Protein AF-A0A352NHJ0-F1 (afdb_monomer)

Secondary structure (DSSP, 8-state):
--------------------------------PPPEEEEE-TT--SEEEEEESSEESTTPEEEEEEEEPTTEEEPTT--EEESSTTSS-EE--EETTEEEEE--SS-EEEE--EEEPP-TT-PPPPPEE--SS--TTS-EEEE----HHHHHH----EETTEEPPGGGEEEETTEEEE-GGG--SSS----

pLDDT: mean 82.66, std 20.66, range [29.09, 97.81]

Solvent-accessible surface area (backbone atoms only — not comparable to full-atom values): 12047 Å² total; per-residue (Å²): 132,89,79,89,78,93,84,84,82,91,87,87,88,80,94,81,90,85,84,82,92,72,85,82,66,78,78,81,75,81,79,77,71,66,74,28,47,51,45,67,50,84,84,53,54,58,43,50,75,49,62,45,60,48,54,41,38,57,70,36,71,30,37,46,47,79,46,52,36,92,69,33,33,72,41,86,88,34,40,25,36,17,64,60,87,70,77,48,77,46,74,49,57,64,57,97,86,42,30,44,49,66,39,54,93,46,48,31,38,37,43,55,44,46,40,74,50,72,89,75,88,69,78,78,63,69,74,42,72,63,86,72,77,88,44,67,68,38,61,48,46,33,36,37,70,71,45,72,70,60,61,73,61,63,85,80,56,40,51,68,87,40,76,51,57,76,92,43,45,48,81,55,92,34,34,35,40,35,44,21,87,77,38,82,63,90,71,92,77,52,112

Foldseek 3Di:
DDDDDDDDDYDDDDDDDDDDDDPPPPPPDPPPADKAFEAEDPPEDQWDKDWPPRMDGFFDKIWIDIGGDPQKDWDPQFWWKDQPVPPDTDGQDDDVNTTIDTDHRGHMYTGTYMDGDPPPDDDDFDWDWDPPPPDQQAKTKTFGQFDPVNLVVDPFDAKQNHTDDPVQWDGDGRMIIGGNVVRHDPDDIDD

Structure (mmCIF, N/CA/C/O backbone):
data_AF-A0A352NHJ0-F1
#
_entry.id   AF-A0A352NHJ0-F1
#
loop_
_atom_site.group_PDB
_atom_site.id
_atom_site.type_symbol
_atom_site.label_atom_id
_atom_site.label_alt_id
_atom_site.label_comp_id
_atom_site.label_asym_id
_atom_site.label_entity_id
_atom_site.label_seq_id
_atom_site.pdbx_PDB_ins_code
_atom_site.Cartn_x
_atom_site.Cartn_y
_atom_site.Cartn_z
_atom_site.occupancy
_atom_site.B_iso_or_equiv
_atom_site.auth_seq_id
_atom_site.auth_comp_id
_atom_site.auth_asym_id
_atom_site.auth_atom_id
_atom_site.pdbx_PDB_model_num
ATOM 1 N N . MET A 1 1 ? 61.428 -49.432 -30.859 1.00 41.31 1 MET A N 1
ATOM 2 C CA . MET A 1 1 ? 62.036 -48.602 -31.923 1.00 41.31 1 MET A CA 1
ATOM 3 C C . MET A 1 1 ? 61.112 -47.409 -32.096 1.00 41.31 1 MET A C 1
ATOM 5 O O . MET A 1 1 ? 59.962 -47.631 -32.429 1.00 41.31 1 MET A O 1
ATOM 9 N N . ILE A 1 2 ? 61.439 -46.225 -31.562 1.00 37.72 2 ILE A N 1
ATOM 10 C CA . ILE A 1 2 ? 62.378 -45.247 -32.164 1.00 37.72 2 ILE A CA 1
ATOM 11 C C . ILE A 1 2 ? 61.872 -44.941 -33.584 1.00 37.72 2 ILE A C 1
ATOM 13 O O . ILE A 1 2 ? 61.839 -45.856 -34.395 1.00 37.72 2 ILE A O 1
ATOM 17 N N . LEU A 1 3 ? 61.359 -43.755 -33.924 1.00 29.09 3 LEU A N 1
ATOM 18 C CA . LEU A 1 3 ? 62.046 -42.454 -34.033 1.00 29.09 3 LEU A CA 1
ATOM 19 C C . LEU A 1 3 ? 60.945 -41.436 -34.463 1.00 29.09 3 LEU A C 1
ATOM 21 O O . LEU A 1 3 ? 60.090 -41.817 -35.255 1.00 29.09 3 LEU A O 1
ATOM 25 N N . ALA A 1 4 ? 60.748 -40.262 -33.843 1.00 33.31 4 ALA A N 1
ATOM 26 C CA . ALA A 1 4 ? 61.406 -38.969 -34.139 1.00 33.31 4 ALA A CA 1
ATOM 27 C C . ALA A 1 4 ? 61.316 -38.578 -35.641 1.00 33.31 4 ALA A C 1
ATOM 29 O O . ALA A 1 4 ? 61.457 -39.436 -36.495 1.00 33.31 4 ALA A O 1
ATOM 30 N N . MET A 1 5 ? 61.173 -37.343 -36.116 1.00 36.22 5 MET A N 1
ATOM 31 C CA . MET A 1 5 ? 61.102 -35.981 -35.591 1.00 36.22 5 MET A CA 1
ATOM 32 C C . MET A 1 5 ? 61.174 -35.101 -36.860 1.00 36.22 5 MET A C 1
ATOM 34 O O . MET A 1 5 ? 61.870 -35.440 -37.810 1.00 36.22 5 MET A O 1
ATOM 38 N N . LEU A 1 6 ? 60.394 -34.025 -36.882 1.00 38.47 6 LEU A N 1
ATOM 39 C CA . LEU A 1 6 ? 60.539 -32.775 -37.645 1.00 38.47 6 LEU A CA 1
ATOM 40 C C . LEU A 1 6 ? 61.743 -32.615 -38.626 1.00 38.47 6 LEU A C 1
ATOM 42 O O . LEU A 1 6 ? 62.886 -32.608 -38.178 1.00 38.47 6 LEU A O 1
ATOM 46 N N . CYS A 1 7 ? 61.488 -32.331 -39.917 1.00 31.64 7 CYS A N 1
ATOM 47 C CA . CYS A 1 7 ? 62.333 -31.490 -40.807 1.00 31.64 7 CYS A CA 1
ATOM 48 C C . CYS A 1 7 ? 61.675 -31.322 -42.202 1.00 31.64 7 CYS A C 1
ATOM 50 O O . CYS A 1 7 ? 61.411 -32.313 -42.869 1.00 31.64 7 CYS A O 1
ATOM 52 N N . THR A 1 8 ? 61.142 -30.147 -42.569 1.00 34.12 8 THR A N 1
ATOM 53 C CA . THR A 1 8 ? 61.747 -29.020 -43.337 1.00 34.12 8 THR A CA 1
ATOM 54 C C . THR A 1 8 ? 61.430 -29.009 -44.846 1.00 34.12 8 THR A C 1
ATOM 56 O O . THR A 1 8 ? 61.971 -29.801 -45.601 1.00 34.12 8 THR A O 1
ATOM 59 N N . MET A 1 9 ? 60.610 -28.020 -45.239 1.00 30.39 9 MET A N 1
ATOM 60 C CA . MET A 1 9 ? 60.780 -27.063 -46.359 1.00 30.39 9 MET A CA 1
ATOM 61 C C . MET A 1 9 ? 61.033 -27.549 -47.815 1.00 30.39 9 MET A C 1
ATOM 63 O O . MET A 1 9 ? 62.151 -27.916 -48.142 1.00 30.39 9 MET A O 1
ATOM 67 N N . LEU A 1 10 ? 60.016 -27.306 -48.677 1.00 33.81 10 LEU A N 1
ATOM 68 C CA . LEU A 1 10 ? 60.012 -26.581 -49.988 1.00 33.81 10 LEU A CA 1
ATOM 69 C C . LEU A 1 10 ? 60.897 -27.052 -51.184 1.00 33.81 10 LEU A C 1
ATOM 71 O O . LEU A 1 10 ? 61.911 -27.705 -50.988 1.00 33.81 10 LEU A O 1
ATOM 75 N N . PRO A 1 11 ? 60.695 -26.528 -52.422 1.00 46.00 11 PRO A N 1
ATOM 76 C CA . PRO A 1 11 ? 59.488 -26.333 -53.256 1.00 46.00 11 PRO A CA 1
ATOM 77 C C . PRO A 1 11 ? 59.717 -26.886 -54.697 1.00 46.00 11 PRO A C 1
ATOM 79 O O . PRO A 1 11 ? 60.832 -27.270 -55.026 1.00 46.00 11 PRO A O 1
ATOM 82 N N . THR A 1 12 ? 58.731 -26.874 -55.611 1.00 38.28 12 THR A N 1
ATOM 83 C CA . THR A 1 12 ? 58.970 -26.658 -57.068 1.00 38.28 12 THR A CA 1
ATOM 84 C C . THR A 1 12 ? 57.658 -26.440 -57.829 1.00 38.28 12 THR A C 1
ATOM 86 O O . THR A 1 12 ? 56.684 -27.147 -57.596 1.00 38.28 12 THR A O 1
ATOM 89 N N . ALA A 1 13 ? 57.730 -25.510 -58.791 1.00 33.62 13 ALA A N 1
ATOM 90 C CA . ALA A 1 13 ? 56.735 -25.041 -59.765 1.00 33.62 13 ALA A CA 1
ATOM 91 C C . ALA A 1 13 ? 55.843 -23.887 -59.258 1.00 33.62 13 ALA A C 1
ATOM 93 O O . ALA A 1 13 ? 55.194 -24.005 -58.232 1.00 33.62 13 ALA A O 1
ATOM 94 N N . ALA A 1 14 ? 55.743 -22.734 -59.918 1.00 36.91 14 ALA A N 1
ATOM 95 C CA . ALA A 1 14 ? 56.381 -22.230 -61.130 1.00 36.91 14 ALA A CA 1
ATOM 96 C C . ALA A 1 14 ? 56.312 -20.689 -61.116 1.00 36.91 14 ALA A C 1
ATOM 98 O O . ALA A 1 14 ? 55.424 -20.099 -60.506 1.00 36.91 14 ALA A O 1
ATOM 99 N N . LEU A 1 15 ? 57.277 -20.060 -61.784 1.00 31.33 15 LEU A N 1
ATOM 100 C CA . LEU A 1 15 ? 57.422 -18.617 -61.953 1.00 31.33 15 LEU A CA 1
ATOM 101 C C . LEU A 1 15 ? 56.343 -18.054 -62.900 1.00 31.33 15 LEU A C 1
ATOM 103 O O . LEU A 1 15 ? 56.263 -18.489 -64.047 1.00 31.33 15 LEU A O 1
ATOM 107 N N . ALA A 1 16 ? 55.602 -17.038 -62.451 1.00 40.72 16 ALA A N 1
ATOM 108 C CA . ALA A 1 16 ? 55.092 -15.947 -63.288 1.00 40.72 16 ALA A CA 1
ATOM 109 C C . ALA A 1 16 ? 54.887 -14.686 -62.420 1.00 40.72 16 ALA A C 1
ATOM 111 O O . ALA A 1 16 ? 53.892 -14.520 -61.722 1.00 40.72 16 ALA A O 1
ATOM 112 N N . THR A 1 17 ? 55.910 -13.841 -62.441 1.00 34.75 17 THR A N 1
ATOM 113 C CA . THR A 1 17 ? 56.001 -12.412 -62.081 1.00 34.75 17 THR A CA 1
ATOM 114 C C . THR A 1 17 ? 55.159 -11.574 -63.075 1.00 34.75 17 THR A C 1
ATOM 116 O O . THR A 1 17 ? 55.174 -11.923 -64.250 1.00 34.75 17 THR A O 1
ATOM 119 N N . GLU A 1 18 ? 54.418 -10.487 -62.804 1.00 37.69 18 GLU A N 1
ATOM 120 C CA . GLU A 1 18 ? 54.181 -9.573 -61.668 1.00 37.69 18 GLU A CA 1
ATOM 121 C C . GLU A 1 18 ? 52.822 -8.854 -61.868 1.00 37.69 18 GLU A C 1
ATOM 123 O O . GLU A 1 18 ? 52.323 -8.809 -62.994 1.00 37.69 18 GLU A O 1
ATOM 128 N N . GLY A 1 19 ? 52.264 -8.203 -60.831 1.00 35.34 19 GLY A N 1
ATOM 129 C CA . GLY A 1 19 ? 51.213 -7.193 -61.044 1.00 35.34 19 GLY A CA 1
ATOM 130 C C . GLY A 1 19 ? 50.384 -6.740 -59.835 1.00 35.34 19 GLY A C 1
ATOM 131 O O . GLY A 1 19 ? 49.203 -7.040 -59.780 1.00 35.34 19 GLY A O 1
ATOM 132 N N . SER A 1 20 ? 50.996 -5.947 -58.948 1.00 43.72 20 SER A N 1
ATOM 133 C CA . SER A 1 20 ? 50.403 -4.931 -58.049 1.00 43.72 20 SER A CA 1
ATOM 134 C C . SER A 1 20 ? 49.340 -5.307 -56.998 1.00 43.72 20 SER A C 1
ATOM 136 O O . SER A 1 20 ? 48.311 -5.924 -57.245 1.00 43.72 20 SER A O 1
ATOM 138 N N . SER A 1 21 ? 49.602 -4.811 -55.788 1.00 49.56 21 SER A N 1
ATOM 139 C CA . SER A 1 21 ? 48.849 -4.968 -54.549 1.00 49.56 21 SER A CA 1
ATOM 140 C C . SER A 1 21 ? 47.383 -4.545 -54.637 1.00 49.56 21 SER A C 1
ATOM 142 O O . SER A 1 21 ? 47.069 -3.436 -55.067 1.00 49.56 21 SER A O 1
ATOM 144 N N . GLY A 1 22 ? 46.510 -5.366 -54.067 1.00 39.22 22 GLY A N 1
ATOM 145 C CA . GLY A 1 22 ? 45.139 -4.986 -53.769 1.00 39.22 22 GLY A CA 1
ATOM 146 C C . GLY A 1 22 ? 44.419 -6.120 -53.069 1.00 39.22 22 GLY A C 1
ATOM 147 O O . GLY A 1 22 ? 43.544 -6.749 -53.651 1.00 39.22 22 GLY A O 1
ATOM 148 N N . ALA A 1 23 ? 44.816 -6.414 -51.830 1.00 42.06 23 ALA A N 1
ATOM 149 C CA . ALA A 1 23 ? 43.981 -7.200 -50.940 1.00 42.06 23 ALA A CA 1
ATOM 150 C C . ALA A 1 23 ? 42.648 -6.455 -50.798 1.00 42.06 23 ALA A C 1
ATOM 152 O O . ALA A 1 23 ? 42.580 -5.428 -50.123 1.00 42.06 23 ALA A O 1
ATOM 153 N N . ALA A 1 24 ? 41.593 -6.944 -51.448 1.00 47.44 24 ALA A N 1
ATOM 154 C CA . ALA A 1 24 ? 40.237 -6.609 -51.052 1.00 47.44 24 ALA A CA 1
ATOM 155 C C . ALA A 1 24 ? 40.008 -7.303 -49.705 1.00 47.44 24 ALA A C 1
ATOM 157 O O . ALA A 1 24 ? 39.486 -8.413 -49.627 1.00 47.44 24 ALA A O 1
ATOM 158 N N . ALA A 1 25 ? 40.519 -6.666 -48.650 1.00 44.78 25 ALA A N 1
ATOM 159 C CA . ALA A 1 25 ? 40.117 -6.931 -47.289 1.00 44.78 25 ALA A CA 1
ATOM 160 C C . ALA A 1 25 ? 38.594 -6.812 -47.263 1.00 44.78 25 ALA A C 1
ATOM 162 O O . ALA A 1 25 ? 38.046 -5.766 -47.619 1.00 44.78 25 ALA A O 1
ATOM 163 N N . GLY A 1 26 ? 37.915 -7.896 -46.890 1.00 45.19 26 GLY A N 1
ATOM 164 C CA . GLY A 1 26 ? 36.536 -7.788 -46.451 1.00 45.19 26 GLY A CA 1
ATOM 165 C C . GLY A 1 26 ? 36.505 -6.722 -45.366 1.00 45.19 26 GLY A C 1
ATOM 166 O O . GLY A 1 26 ? 37.168 -6.857 -44.340 1.00 45.19 26 GLY A O 1
ATOM 167 N N . VAL A 1 27 ? 35.821 -5.616 -45.639 1.00 40.47 27 VAL A N 1
ATOM 168 C CA . VAL A 1 27 ? 35.536 -4.614 -44.622 1.00 40.47 27 VAL A CA 1
ATOM 169 C C . VAL A 1 27 ? 34.494 -5.251 -43.716 1.00 40.47 27 VAL A C 1
ATOM 171 O O . VAL A 1 27 ? 33.305 -5.250 -44.026 1.00 40.47 27 VAL A O 1
ATOM 174 N N . GLU A 1 28 ? 34.939 -5.841 -42.613 1.00 46.88 28 GLU A N 1
ATOM 175 C CA . GLU A 1 28 ? 34.061 -6.062 -41.473 1.00 46.88 28 GLU A CA 1
ATOM 176 C C . GLU A 1 28 ? 33.786 -4.683 -40.866 1.00 46.88 28 GLU A C 1
ATOM 178 O O . GLU A 1 28 ? 34.597 -4.118 -40.134 1.00 46.88 28 GLU A O 1
ATOM 183 N N . ALA A 1 29 ? 32.662 -4.086 -41.261 1.00 38.69 29 ALA A N 1
ATOM 184 C CA . ALA A 1 29 ? 32.155 -2.882 -40.630 1.00 38.69 29 ALA A CA 1
ATOM 185 C C . ALA A 1 29 ? 31.551 -3.273 -39.277 1.00 38.69 29 ALA A C 1
ATOM 187 O O . ALA A 1 29 ? 30.480 -3.877 -39.213 1.00 38.69 29 ALA A O 1
ATOM 188 N N . THR A 1 30 ? 32.225 -2.926 -38.186 1.00 43.50 30 THR A N 1
ATOM 189 C CA . THR A 1 30 ? 31.637 -2.977 -36.848 1.00 43.50 30 THR A CA 1
ATOM 190 C C . THR A 1 30 ? 30.572 -1.886 -36.757 1.00 43.50 30 THR A C 1
ATOM 192 O O . THR A 1 30 ? 30.879 -0.706 -36.595 1.00 43.50 30 THR A O 1
ATOM 195 N N . VAL A 1 31 ? 29.300 -2.264 -36.896 1.00 50.50 31 VAL A N 1
ATOM 196 C CA . VAL A 1 31 ? 28.178 -1.386 -36.545 1.00 50.50 31 VAL A CA 1
ATOM 197 C C . VAL A 1 31 ? 28.091 -1.371 -35.024 1.00 50.50 31 VAL A C 1
ATOM 199 O O . VAL A 1 31 ? 27.473 -2.241 -34.414 1.00 50.50 31 VAL A O 1
ATOM 202 N N . THR A 1 32 ? 28.764 -0.414 -34.390 1.00 56.81 32 THR A N 1
ATOM 203 C CA . THR A 1 32 ? 28.592 -0.165 -32.958 1.00 56.81 32 THR A CA 1
ATOM 204 C C . THR A 1 32 ? 27.179 0.380 -32.756 1.00 56.81 32 THR A C 1
ATOM 206 O O . THR A 1 32 ? 26.893 1.515 -33.137 1.00 56.81 32 THR A O 1
ATOM 209 N N . GLY A 1 33 ? 26.271 -0.452 -32.236 1.00 66.06 33 GLY A N 1
ATOM 210 C CA . GLY A 1 33 ? 24.894 -0.052 -31.947 1.00 66.06 33 GLY A CA 1
ATOM 211 C C . GLY A 1 33 ? 24.845 1.120 -30.964 1.00 66.06 33 GLY A C 1
ATOM 212 O O . GLY A 1 33 ? 25.701 1.233 -30.086 1.00 66.06 33 GLY A O 1
ATOM 213 N N . ALA A 1 34 ? 23.854 2.002 -31.121 1.00 85.75 34 ALA A N 1
ATOM 214 C CA . ALA A 1 34 ? 23.623 3.086 -30.174 1.00 85.75 34 ALA A CA 1
ATOM 215 C C . ALA A 1 34 ? 23.291 2.516 -28.785 1.00 85.75 34 ALA A C 1
ATOM 217 O O . ALA A 1 34 ? 22.513 1.568 -28.667 1.00 85.75 34 ALA A O 1
ATOM 218 N N . THR A 1 35 ? 23.884 3.103 -27.746 1.00 92.75 35 THR A N 1
ATOM 219 C CA . THR A 1 35 ? 23.603 2.753 -26.351 1.00 92.75 35 THR A CA 1
ATOM 220 C C . THR A 1 35 ? 22.554 3.701 -25.787 1.00 92.75 35 THR A C 1
ATOM 222 O O . THR A 1 35 ? 22.695 4.920 -25.896 1.00 92.75 35 THR A O 1
ATOM 225 N N . TYR A 1 36 ? 21.547 3.136 -25.134 1.00 95.75 36 TYR A N 1
ATOM 226 C CA . TYR A 1 36 ? 20.468 3.845 -24.462 1.00 95.75 36 TYR A CA 1
ATOM 227 C C . TYR A 1 36 ? 20.542 3.627 -22.953 1.00 95.75 36 TYR A C 1
ATOM 229 O O . TYR A 1 36 ? 20.945 2.560 -22.480 1.00 95.75 36 TYR A O 1
ATOM 237 N N . SER A 1 37 ? 20.167 4.652 -22.191 1.00 96.50 37 SER A N 1
ATOM 238 C CA . SER A 1 37 ? 20.154 4.621 -20.729 1.00 96.50 37 SER A CA 1
ATOM 239 C C . SER A 1 37 ? 18.779 4.253 -20.180 1.00 96.50 37 SER A C 1
ATOM 241 O O . SER A 1 37 ? 17.756 4.711 -20.694 1.00 96.50 37 SER A O 1
ATOM 243 N N . VAL A 1 38 ? 18.777 3.520 -19.070 1.00 97.56 38 VAL A N 1
ATOM 244 C CA . VAL A 1 38 ? 17.609 3.286 -18.222 1.00 97.56 38 VAL A CA 1
ATOM 245 C C . VAL A 1 38 ? 17.805 4.079 -16.939 1.00 97.56 38 VAL A C 1
ATOM 247 O O . VAL A 1 38 ? 18.770 3.856 -16.208 1.00 97.56 38 VAL A O 1
ATOM 250 N N . THR A 1 39 ? 16.895 4.999 -16.650 1.00 97.19 39 THR A N 1
ATOM 251 C CA . THR A 1 39 ? 16.873 5.728 -15.380 1.00 97.19 39 THR A CA 1
ATOM 252 C C . THR A 1 39 ? 15.628 5.366 -14.583 1.00 97.19 39 THR A C 1
ATOM 254 O O . THR A 1 39 ? 14.637 4.882 -15.123 1.00 97.19 39 THR A O 1
ATOM 257 N N . VAL A 1 40 ? 15.689 5.568 -13.272 1.00 97.38 40 VAL A N 1
ATOM 258 C CA . VAL A 1 40 ? 14.550 5.394 -12.366 1.00 97.38 40 VAL A CA 1
ATOM 259 C C . VAL A 1 40 ? 14.051 6.780 -11.980 1.00 97.38 40 VAL A C 1
ATOM 261 O O . VAL A 1 40 ? 14.860 7.671 -11.713 1.00 97.38 40 VAL A O 1
ATOM 264 N N . ASP A 1 41 ? 12.735 6.972 -11.976 1.00 97.00 41 ASP A N 1
ATOM 265 C CA . ASP A 1 41 ? 12.128 8.241 -11.592 1.00 97.00 41 ASP A CA 1
ATOM 266 C C . ASP A 1 41 ? 12.460 8.591 -10.133 1.00 97.00 41 ASP A C 1
ATOM 268 O O . ASP A 1 41 ? 12.182 7.837 -9.199 1.00 97.00 41 ASP A O 1
ATOM 272 N N . SER A 1 42 ? 13.049 9.770 -9.935 1.00 94.31 42 SER A N 1
ATOM 273 C CA . SER A 1 42 ? 13.394 10.301 -8.615 1.00 94.31 42 SER A CA 1
ATOM 274 C C . SER A 1 42 ? 12.181 10.630 -7.735 1.00 94.31 42 SER A C 1
ATOM 276 O O . SER A 1 42 ? 12.350 10.836 -6.536 1.00 94.31 42 SER A O 1
ATOM 278 N N . ALA A 1 43 ? 10.974 10.702 -8.306 1.00 94.94 43 ALA A N 1
ATOM 279 C CA . ALA A 1 43 ? 9.741 10.986 -7.570 1.00 94.94 43 ALA A CA 1
ATOM 280 C C . ALA A 1 43 ? 9.171 9.767 -6.818 1.00 94.94 43 ALA A C 1
ATOM 282 O O . ALA A 1 43 ? 8.196 9.904 -6.073 1.00 94.94 43 ALA A O 1
ATOM 283 N N . ILE A 1 44 ? 9.749 8.575 -6.999 1.00 96.25 44 ILE A N 1
ATOM 284 C CA . ILE A 1 44 ? 9.293 7.355 -6.328 1.00 96.25 44 ILE A CA 1
ATOM 285 C C . ILE A 1 44 ? 9.492 7.480 -4.811 1.00 96.25 44 ILE A C 1
ATOM 287 O O . ILE A 1 44 ? 10.572 7.808 -4.325 1.00 96.25 44 ILE A O 1
ATOM 291 N N . THR A 1 45 ? 8.437 7.177 -4.053 1.00 96.19 45 THR A N 1
ATOM 292 C CA . THR A 1 45 ? 8.442 7.156 -2.583 1.00 96.19 45 THR A CA 1
ATOM 293 C C . THR A 1 45 ? 7.726 5.910 -2.062 1.00 96.19 45 THR A C 1
ATOM 295 O O . THR A 1 45 ? 6.875 5.344 -2.747 1.00 96.19 45 THR A O 1
ATOM 298 N N . GLY A 1 46 ? 8.049 5.471 -0.840 1.00 94.00 46 GLY A N 1
ATOM 299 C CA . GLY A 1 46 ? 7.434 4.283 -0.230 1.00 94.00 46 GLY A CA 1
ATOM 300 C C . GLY A 1 46 ? 7.989 2.939 -0.711 1.00 94.00 46 GLY A C 1
ATOM 301 O O . GLY A 1 46 ? 7.367 1.898 -0.492 1.00 94.00 46 GLY A O 1
ATOM 302 N N . GLY A 1 47 ? 9.135 2.968 -1.377 1.00 96.38 47 GLY A N 1
ATOM 303 C CA . GLY A 1 47 ? 9.875 1.803 -1.823 1.00 96.38 47 GLY A CA 1
ATOM 304 C C . GLY A 1 47 ? 11.084 2.225 -2.645 1.00 96.38 47 GLY A C 1
ATOM 305 O O . GLY A 1 47 ? 11.324 3.410 -2.880 1.00 96.38 47 GLY A O 1
ATOM 306 N N . THR A 1 48 ? 11.838 1.235 -3.106 1.00 96.75 48 THR A N 1
ATOM 307 C CA . THR A 1 48 ? 12.999 1.411 -3.982 1.00 96.75 48 THR A CA 1
ATOM 308 C C . THR A 1 48 ? 12.797 0.628 -5.273 1.00 96.75 48 THR A C 1
ATOM 310 O O . THR A 1 48 ? 12.293 -0.495 -5.250 1.00 96.75 48 THR A O 1
ATOM 313 N N . VAL A 1 49 ? 13.218 1.199 -6.402 1.00 97.50 49 VAL A N 1
ATOM 314 C CA . VAL A 1 49 ? 13.284 0.503 -7.692 1.00 97.50 49 VAL A CA 1
ATOM 315 C C . VAL A 1 49 ? 14.735 0.460 -8.160 1.00 97.50 49 VAL A C 1
ATOM 317 O O . VAL A 1 49 ? 15.423 1.478 -8.157 1.00 97.50 49 VAL A O 1
ATOM 320 N N . ALA A 1 50 ? 15.191 -0.722 -8.563 1.00 97.25 50 ALA A N 1
ATOM 321 C CA . ALA A 1 50 ? 16.503 -0.952 -9.153 1.00 97.25 50 ALA A CA 1
ATOM 322 C C . ALA A 1 50 ? 16.357 -1.572 -10.547 1.00 97.25 50 ALA A C 1
ATOM 324 O O . ALA A 1 50 ? 15.425 -2.337 -10.797 1.00 97.25 50 ALA A O 1
ATOM 325 N N . VAL A 1 51 ? 17.291 -1.253 -11.441 1.00 97.50 51 VAL A N 1
ATOM 326 C CA . VAL A 1 51 ? 17.340 -1.765 -12.816 1.00 97.50 51 VAL A CA 1
ATOM 327 C C . VAL A 1 51 ? 18.719 -2.344 -13.101 1.00 97.50 51 VAL A C 1
ATOM 329 O O . VAL A 1 51 ? 19.718 -1.760 -12.687 1.00 97.50 51 VAL A O 1
ATOM 332 N N . GLU A 1 52 ? 18.774 -3.482 -13.790 1.00 96.94 52 GLU A N 1
ATOM 333 C CA . GLU A 1 52 ? 20.036 -4.125 -14.164 1.00 96.94 52 GLU A CA 1
ATOM 334 C C . GLU A 1 52 ? 19.911 -4.871 -15.510 1.00 96.94 52 GLU A C 1
ATOM 336 O O . GLU A 1 52 ? 19.073 -5.774 -15.629 1.00 96.94 52 GLU A O 1
ATOM 341 N N . PRO A 1 53 ? 20.745 -4.546 -16.519 1.00 97.06 53 PRO A N 1
ATOM 342 C CA . PRO A 1 53 ? 21.700 -3.431 -16.539 1.00 97.06 53 PRO A CA 1
ATOM 343 C C . PRO A 1 53 ? 20.996 -2.064 -16.640 1.00 97.06 53 PRO A C 1
ATOM 345 O O . PRO A 1 53 ? 19.873 -1.968 -17.121 1.00 97.06 53 PRO A O 1
ATOM 348 N N . ALA A 1 54 ? 21.663 -0.978 -16.238 1.00 96.56 54 ALA A N 1
ATOM 349 C CA . ALA A 1 54 ? 21.123 0.388 -16.362 1.00 96.56 54 ALA A CA 1
ATOM 350 C C . ALA A 1 54 ? 21.336 1.032 -17.755 1.00 96.56 54 ALA A C 1
ATOM 352 O O . ALA A 1 54 ? 21.082 2.221 -17.953 1.00 96.56 54 ALA A O 1
ATOM 353 N N . SER A 1 55 ? 21.847 0.278 -18.731 1.00 93.50 55 SER A N 1
ATOM 354 C CA . SER A 1 55 ? 22.010 0.719 -20.122 1.00 93.50 55 SER A CA 1
ATOM 355 C C . SER A 1 55 ? 22.228 -0.474 -21.052 1.00 93.50 55 SER A C 1
ATOM 357 O O . SER A 1 55 ? 22.562 -1.568 -20.594 1.00 93.50 55 SER A O 1
ATOM 359 N N . GLY A 1 56 ? 22.067 -0.265 -22.356 1.00 94.38 56 GLY A N 1
ATOM 360 C CA . GLY A 1 56 ? 22.318 -1.289 -23.367 1.00 94.38 56 GLY A CA 1
ATOM 361 C C . GLY A 1 56 ? 21.990 -0.809 -24.775 1.00 94.38 56 GLY A C 1
ATOM 362 O O . GLY A 1 56 ? 21.630 0.348 -24.976 1.00 94.38 56 GLY A O 1
ATOM 363 N N . THR A 1 57 ? 22.106 -1.695 -25.758 1.00 94.38 57 THR A N 1
ATOM 364 C CA . THR A 1 57 ? 21.576 -1.453 -27.108 1.00 94.38 57 THR A CA 1
ATOM 365 C C . THR A 1 57 ? 20.095 -1.819 -27.168 1.00 94.38 57 THR A C 1
ATOM 367 O O . THR A 1 57 ? 19.591 -2.525 -26.289 1.00 94.38 57 THR A O 1
ATOM 370 N N . GLU A 1 58 ? 19.397 -1.402 -28.225 1.00 94.38 58 GLU A N 1
ATOM 371 C CA . GLU A 1 58 ? 18.053 -1.914 -28.520 1.00 94.38 58 GLU A CA 1
ATOM 372 C C . GLU A 1 58 ? 18.035 -3.454 -28.459 1.00 94.38 58 GLU A C 1
ATOM 374 O O . GLU A 1 58 ? 18.982 -4.118 -28.892 1.00 94.38 58 GLU A O 1
ATOM 379 N N . GLY A 1 59 ? 16.983 -4.020 -27.867 1.00 94.44 59 GLY A N 1
ATOM 380 C CA . GLY A 1 59 ? 16.858 -5.467 -27.681 1.00 94.44 59 GLY A CA 1
ATOM 381 C C . GLY A 1 59 ? 17.465 -5.996 -26.375 1.00 94.44 59 GLY A C 1
ATOM 382 O O . GLY A 1 59 ? 17.238 -7.156 -26.030 1.00 94.44 59 GLY A O 1
ATOM 383 N N . THR A 1 60 ? 18.204 -5.174 -25.621 1.00 95.38 60 THR A N 1
ATOM 384 C CA . THR A 1 60 ? 18.766 -5.581 -24.321 1.00 95.38 60 THR A CA 1
ATOM 385 C C . THR A 1 60 ? 17.649 -5.847 -23.318 1.00 95.38 60 THR A C 1
ATOM 387 O O . THR A 1 60 ? 16.766 -5.015 -23.136 1.00 95.38 60 THR A O 1
ATOM 390 N N . VAL A 1 61 ? 17.692 -6.987 -22.627 1.00 96.56 61 VAL A N 1
ATOM 391 C CA . VAL A 1 61 ? 16.732 -7.295 -21.558 1.00 96.56 61 VAL A CA 1
ATOM 392 C C . VAL A 1 61 ? 17.167 -6.610 -20.266 1.00 96.56 61 VAL A C 1
ATOM 394 O O . VAL A 1 61 ? 18.253 -6.881 -19.755 1.00 96.56 61 VAL A O 1
ATOM 397 N N . ILE A 1 62 ? 16.297 -5.760 -19.727 1.00 97.38 62 ILE A N 1
ATOM 398 C CA . ILE A 1 62 ? 16.496 -5.033 -18.474 1.00 97.38 62 ILE A CA 1
ATOM 399 C C . ILE A 1 62 ? 15.666 -5.706 -17.390 1.00 97.38 62 ILE A C 1
ATOM 401 O O . ILE A 1 62 ? 14.445 -5.817 -17.519 1.00 97.38 62 ILE A O 1
ATOM 405 N N . LYS A 1 63 ? 16.316 -6.155 -16.316 1.00 97.06 63 LYS A N 1
ATOM 406 C CA . LYS A 1 63 ? 15.631 -6.654 -15.121 1.00 97.06 63 LYS A CA 1
ATOM 407 C C . LYS A 1 63 ? 15.293 -5.490 -14.209 1.00 97.06 63 LYS A C 1
ATOM 409 O O . LYS A 1 63 ? 16.109 -4.591 -14.025 1.00 97.06 63 LYS A O 1
ATOM 414 N N . VAL A 1 64 ? 14.107 -5.540 -13.618 1.00 97.75 64 VAL A N 1
ATOM 415 C CA . VAL A 1 64 ? 13.614 -4.519 -12.700 1.00 97.75 64 VAL A CA 1
ATOM 416 C C . VAL A 1 64 ? 13.279 -5.17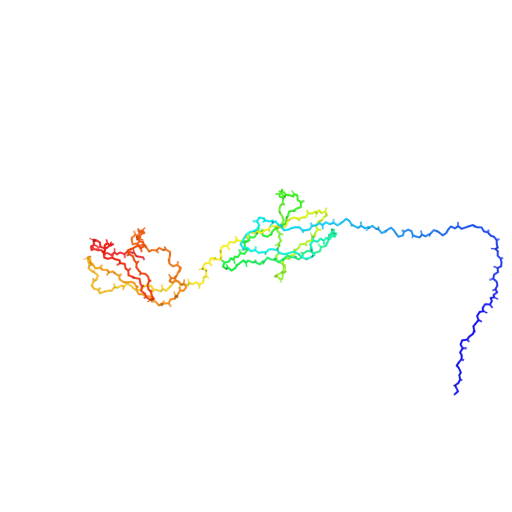4 -11.368 1.00 97.75 64 VAL A C 1
ATOM 418 O O . VAL A 1 64 ? 12.596 -6.193 -11.307 1.00 97.75 64 VAL A O 1
ATOM 421 N N . THR A 1 65 ? 13.761 -4.578 -10.287 1.00 96.81 65 THR A N 1
ATOM 422 C CA . THR A 1 65 ? 13.485 -5.023 -8.923 1.00 96.81 65 THR A CA 1
ATOM 423 C C . THR A 1 65 ? 12.778 -3.895 -8.196 1.00 96.81 65 THR A C 1
ATOM 425 O O . THR A 1 65 ? 13.371 -2.844 -7.969 1.00 96.81 65 THR A O 1
ATOM 428 N N . ALA A 1 66 ? 11.517 -4.113 -7.829 1.00 96.31 66 ALA A N 1
ATOM 429 C CA . ALA A 1 66 ? 10.762 -3.212 -6.968 1.00 96.31 66 ALA A CA 1
ATOM 430 C C . ALA A 1 66 ? 10.729 -3.785 -5.546 1.00 96.31 66 ALA A C 1
ATOM 432 O O . ALA A 1 66 ? 10.222 -4.886 -5.330 1.00 96.31 66 ALA A O 1
ATOM 433 N N . THR A 1 67 ? 11.244 -3.025 -4.584 1.00 96.06 67 THR A N 1
ATOM 434 C CA . THR A 1 67 ? 11.275 -3.378 -3.162 1.00 96.06 67 THR A CA 1
ATOM 435 C C . THR A 1 67 ? 10.407 -2.378 -2.399 1.00 96.06 67 THR A C 1
ATOM 437 O O . THR A 1 67 ? 10.861 -1.257 -2.164 1.00 96.06 67 THR A O 1
ATOM 440 N N . PRO A 1 68 ? 9.159 -2.730 -2.037 1.00 95.81 68 PRO A N 1
ATOM 441 C CA . PRO A 1 68 ? 8.336 -1.892 -1.168 1.00 95.81 68 PRO A CA 1
ATOM 442 C C . PRO A 1 68 ? 8.992 -1.689 0.203 1.00 95.81 68 PRO A C 1
ATOM 444 O O . PRO A 1 68 ? 9.628 -2.608 0.725 1.00 95.81 68 PRO A O 1
ATOM 447 N N . ASP A 1 69 ? 8.797 -0.515 0.806 1.00 95.31 69 ASP A N 1
ATOM 448 C CA . ASP A 1 69 ? 9.170 -0.302 2.207 1.00 95.31 69 ASP A CA 1
ATOM 449 C C . ASP A 1 69 ? 8.291 -1.155 3.142 1.00 95.31 69 ASP A C 1
ATOM 451 O O . ASP A 1 69 ? 7.217 -1.637 2.767 1.00 95.31 69 ASP A O 1
ATOM 455 N N . SER A 1 70 ? 8.726 -1.326 4.394 1.00 87.56 70 SER A N 1
ATOM 456 C CA . SER A 1 70 ? 7.937 -2.034 5.409 1.00 87.56 70 SER A CA 1
ATOM 457 C C . SER A 1 70 ? 6.534 -1.434 5.540 1.00 87.56 70 SER A C 1
ATOM 459 O O . SER A 1 70 ? 6.387 -0.225 5.700 1.00 87.56 70 SER A O 1
ATOM 461 N N . GLY A 1 71 ? 5.510 -2.289 5.509 1.00 84.94 71 GLY A N 1
ATOM 462 C CA . GLY A 1 71 ? 4.107 -1.869 5.580 1.00 84.94 71 GLY A CA 1
ATOM 463 C C . GLY A 1 71 ? 3.518 -1.395 4.250 1.00 84.94 71 GLY A C 1
ATOM 464 O O . GLY A 1 71 ? 2.350 -1.031 4.221 1.00 84.94 71 GLY A O 1
ATOM 465 N N . LYS A 1 72 ? 4.270 -1.439 3.143 1.00 92.44 72 LYS A N 1
ATOM 466 C CA . LYS A 1 72 ? 3.794 -1.031 1.816 1.00 92.44 72 LYS A CA 1
ATOM 467 C C . LYS A 1 72 ? 3.731 -2.187 0.826 1.00 92.44 72 LYS A C 1
ATOM 469 O O . LYS A 1 72 ? 4.288 -3.264 1.027 1.00 92.44 72 LYS A O 1
ATOM 474 N N . ARG A 1 73 ? 3.040 -1.940 -0.283 1.00 93.12 73 ARG A N 1
ATOM 475 C CA . ARG A 1 73 ? 2.957 -2.809 -1.459 1.00 93.12 73 ARG A CA 1
ATOM 476 C C . ARG A 1 73 ? 3.103 -1.996 -2.739 1.00 93.12 73 ARG A C 1
ATOM 478 O O . ARG A 1 73 ? 2.697 -0.834 -2.791 1.00 93.12 73 ARG A O 1
ATOM 485 N N . LEU A 1 74 ? 3.626 -2.632 -3.784 1.00 94.94 74 LEU A N 1
ATOM 486 C CA . LEU A 1 74 ? 3.575 -2.094 -5.142 1.00 94.94 74 LEU A CA 1
ATOM 487 C C . LEU A 1 74 ? 2.107 -2.017 -5.594 1.00 94.94 74 LEU A C 1
ATOM 489 O O . LEU A 1 74 ? 1.358 -2.985 -5.446 1.00 94.94 74 LEU A O 1
ATOM 493 N N . VAL A 1 75 ? 1.688 -0.869 -6.120 1.00 93.50 75 VAL A N 1
ATOM 494 C CA . VAL A 1 75 ? 0.338 -0.691 -6.669 1.00 93.50 75 VAL A CA 1
ATOM 495 C C . VAL A 1 75 ? 0.247 -1.438 -8.000 1.00 93.50 75 VAL A C 1
ATOM 497 O O . VAL A 1 75 ? 1.144 -1.324 -8.840 1.00 93.50 75 VAL A O 1
ATOM 500 N N . ALA A 1 76 ? -0.830 -2.199 -8.206 1.00 90.62 76 ALA A N 1
ATOM 501 C CA . ALA A 1 76 ? -1.061 -2.906 -9.465 1.00 90.62 76 ALA A CA 1
ATOM 502 C C . ALA A 1 76 ? -1.021 -1.934 -10.658 1.00 90.62 76 ALA A C 1
ATOM 504 O O . ALA A 1 76 ? -1.538 -0.820 -10.572 1.00 90.62 76 ALA A O 1
ATOM 505 N N . ASN A 1 77 ? -0.398 -2.358 -11.758 1.00 93.06 77 ASN A N 1
ATOM 506 C CA . ASN A 1 77 ? -0.214 -1.579 -12.988 1.00 93.06 77 ASN A CA 1
ATOM 507 C C . ASN A 1 77 ? 0.619 -0.290 -12.842 1.00 93.06 77 ASN A C 1
ATOM 509 O O . ASN A 1 77 ? 0.662 0.512 -13.773 1.00 93.06 77 ASN A O 1
ATOM 513 N N . SER A 1 78 ? 1.275 -0.058 -11.697 1.00 95.94 78 SER A N 1
ATOM 514 C CA . SER A 1 78 ? 2.071 1.160 -11.481 1.00 95.94 78 SER A CA 1
ATOM 515 C C . SER A 1 78 ? 3.526 1.047 -11.930 1.00 95.94 78 SER A C 1
ATOM 517 O O . SER A 1 78 ? 4.158 2.074 -12.174 1.00 95.94 78 SER A O 1
ATOM 519 N N . LEU A 1 79 ? 4.063 -0.175 -12.042 1.00 97.50 79 LEU A N 1
ATOM 520 C CA . LEU A 1 79 ? 5.420 -0.407 -12.527 1.00 97.50 79 LEU A CA 1
ATOM 521 C C . LEU A 1 79 ? 5.438 -0.325 -14.056 1.00 97.50 79 LEU A C 1
ATOM 523 O O . LEU A 1 79 ? 4.935 -1.211 -14.748 1.00 97.50 79 LEU A O 1
ATOM 527 N N . GLN A 1 80 ? 5.992 0.762 -14.578 1.00 97.75 80 GLN A N 1
ATOM 528 C CA . GLN A 1 80 ? 5.936 1.105 -15.997 1.00 97.75 80 GLN A CA 1
ATOM 529 C C . GLN A 1 80 ? 7.253 1.743 -16.444 1.00 97.75 80 GLN A C 1
ATOM 531 O O . GLN A 1 80 ? 8.035 2.209 -15.616 1.00 97.75 80 GLN A O 1
ATOM 536 N N . TYR A 1 81 ? 7.498 1.803 -17.750 1.00 97.25 81 TYR A N 1
ATOM 537 C CA . TYR A 1 81 ? 8.533 2.666 -18.317 1.00 97.25 81 TYR A CA 1
ATOM 538 C C . TYR A 1 81 ? 7.961 3.607 -19.377 1.00 97.25 81 TYR A C 1
ATOM 540 O O . TYR A 1 81 ? 6.953 3.314 -20.023 1.00 97.25 81 TYR A O 1
ATOM 548 N N . THR A 1 82 ? 8.640 4.734 -19.581 1.00 96.94 82 THR A N 1
ATOM 549 C CA . THR A 1 82 ? 8.356 5.691 -20.654 1.00 96.94 82 THR A CA 1
ATOM 550 C C . THR A 1 82 ? 9.617 5.980 -21.463 1.00 96.94 82 THR A C 1
ATOM 552 O O . THR A 1 82 ? 10.680 6.198 -20.886 1.00 96.94 82 THR A O 1
ATOM 555 N N . ALA A 1 83 ? 9.498 5.975 -22.792 1.00 94.75 83 ALA A N 1
ATOM 556 C CA . ALA A 1 83 ? 10.558 6.368 -23.729 1.00 94.75 83 ALA A CA 1
ATOM 557 C C . ALA A 1 83 ? 10.371 7.801 -24.272 1.00 94.75 83 ALA A C 1
ATOM 559 O O . ALA A 1 83 ? 11.295 8.388 -24.828 1.00 94.75 83 ALA A O 1
ATOM 560 N N . ASP A 1 84 ? 9.182 8.379 -24.069 1.00 92.31 84 ASP A N 1
ATOM 561 C CA . ASP A 1 84 ? 8.760 9.675 -24.614 1.00 92.31 84 ASP A CA 1
ATOM 562 C C . ASP A 1 84 ? 8.624 10.735 -23.508 1.00 92.31 84 ASP A C 1
ATOM 564 O O . ASP A 1 84 ? 7.734 11.585 -23.544 1.00 92.31 84 ASP A O 1
ATOM 568 N N . SER A 1 85 ? 9.468 10.657 -22.473 1.00 84.50 85 SER A N 1
ATOM 569 C CA . SER A 1 85 ? 9.461 11.589 -21.331 1.00 84.50 85 SER A CA 1
ATOM 570 C C . SER A 1 85 ? 8.085 11.750 -20.656 1.00 84.50 85 SER A C 1
ATOM 572 O O . SER A 1 85 ? 7.703 12.852 -20.268 1.00 84.50 85 SER A O 1
ATOM 574 N N . GLY A 1 86 ? 7.328 10.657 -20.521 1.00 85.50 86 GLY A N 1
ATOM 575 C CA . GLY A 1 86 ? 6.033 10.633 -19.831 1.00 85.50 86 GLY A CA 1
ATOM 576 C C . GLY A 1 86 ? 4.807 10.847 -20.722 1.00 85.50 86 GLY A C 1
ATOM 577 O O . GLY A 1 86 ? 3.696 10.891 -20.204 1.00 85.50 86 GLY A O 1
ATOM 578 N N . ALA A 1 87 ? 4.961 10.954 -22.048 1.00 88.88 87 ALA A N 1
ATOM 579 C CA . ALA A 1 87 ? 3.805 11.018 -22.950 1.00 88.88 87 ALA A CA 1
ATOM 580 C C . ALA A 1 87 ? 3.064 9.671 -23.052 1.00 88.88 87 ALA A C 1
ATOM 582 O O . ALA A 1 87 ? 1.837 9.643 -23.120 1.00 88.88 87 ALA A O 1
ATOM 583 N N . ASN A 1 88 ? 3.811 8.562 -23.034 1.00 94.81 88 ASN A N 1
ATOM 584 C CA . ASN A 1 88 ? 3.286 7.198 -23.088 1.00 94.81 88 ASN A CA 1
ATOM 585 C C . ASN A 1 88 ? 3.953 6.329 -22.023 1.00 94.81 88 ASN A C 1
ATOM 587 O O . ASN A 1 88 ? 5.158 6.458 -21.788 1.00 94.81 88 ASN A O 1
ATOM 591 N N . TYR A 1 89 ? 3.188 5.406 -21.445 1.00 95.88 89 TYR A N 1
ATOM 592 C CA . TYR A 1 89 ? 3.672 4.454 -20.451 1.00 95.88 89 TYR A CA 1
ATOM 593 C C . TYR A 1 89 ? 3.405 3.025 -20.908 1.00 95.88 89 TYR A C 1
ATOM 595 O O . TYR A 1 89 ? 2.309 2.704 -21.367 1.00 95.88 89 TYR A O 1
ATOM 603 N N . THR A 1 90 ? 4.416 2.172 -20.770 1.00 96.62 90 THR A N 1
ATOM 604 C CA . THR A 1 90 ? 4.316 0.734 -21.029 1.00 96.62 90 THR A CA 1
ATOM 605 C C . THR A 1 90 ? 4.486 -0.017 -19.721 1.00 96.62 90 THR A C 1
ATOM 607 O O . THR A 1 90 ? 5.449 0.212 -18.990 1.00 96.62 90 THR A O 1
ATOM 610 N N . GLU A 1 91 ? 3.550 -0.909 -19.418 1.00 96.75 91 GLU A N 1
ATOM 611 C CA . GLU A 1 91 ? 3.587 -1.722 -18.206 1.00 96.75 91 GLU A CA 1
ATOM 612 C C . GLU A 1 91 ? 4.712 -2.759 -18.237 1.00 96.75 91 GLU A C 1
ATOM 614 O O . GLU A 1 91 ? 4.936 -3.434 -19.244 1.00 96.75 91 GLU A O 1
ATOM 619 N N . ILE A 1 92 ? 5.391 -2.911 -17.099 1.00 96.44 92 ILE A N 1
ATOM 620 C CA . ILE A 1 92 ? 6.387 -3.955 -16.880 1.00 96.44 92 ILE A C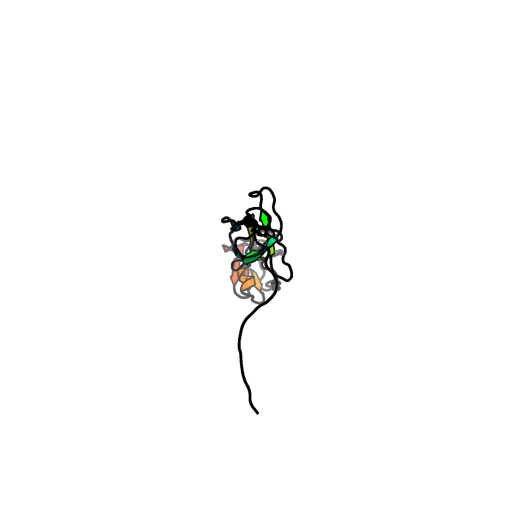A 1
ATOM 621 C C . ILE A 1 92 ? 5.718 -5.067 -16.079 1.00 96.44 92 ILE A C 1
ATOM 623 O O . ILE A 1 92 ? 5.586 -4.994 -14.858 1.00 96.44 92 ILE A O 1
ATOM 627 N N . ASN A 1 93 ? 5.309 -6.113 -16.785 1.00 91.94 93 ASN A N 1
ATOM 628 C CA . ASN A 1 93 ? 4.683 -7.280 -16.184 1.00 91.94 93 ASN A CA 1
ATOM 629 C C . ASN A 1 93 ? 5.733 -8.268 -15.660 1.00 91.94 93 ASN A C 1
ATOM 631 O O . ASN A 1 93 ? 6.809 -8.424 -16.241 1.00 91.94 93 ASN A O 1
ATOM 635 N N . ALA A 1 94 ? 5.419 -8.951 -14.559 1.00 91.19 94 ALA A N 1
ATOM 636 C CA . ALA A 1 94 ? 6.255 -10.040 -14.073 1.00 91.19 94 ALA A CA 1
ATOM 637 C C . ALA A 1 94 ? 6.044 -11.291 -14.934 1.00 91.19 94 ALA A C 1
ATOM 639 O O . ALA A 1 94 ? 4.918 -11.764 -15.084 1.00 91.19 94 ALA A O 1
ATOM 640 N N . ALA A 1 95 ? 7.135 -11.864 -15.435 1.00 88.38 95 ALA A N 1
ATOM 641 C CA . ALA A 1 95 ? 7.166 -13.215 -15.985 1.00 88.38 95 ALA A CA 1
ATOM 642 C C . ALA A 1 95 ? 7.902 -14.113 -14.986 1.00 88.38 95 ALA A C 1
ATOM 644 O O . ALA A 1 95 ? 9.008 -13.783 -14.560 1.00 88.38 95 ALA A O 1
ATOM 645 N N . ASP A 1 96 ? 7.264 -15.204 -14.552 1.00 85.62 96 ASP A N 1
ATOM 646 C CA . ASP A 1 96 ? 7.820 -16.141 -13.562 1.00 85.62 96 ASP A CA 1
ATOM 647 C C . ASP A 1 96 ? 8.335 -15.460 -12.273 1.00 85.62 96 ASP A C 1
ATOM 649 O O . ASP A 1 96 ? 9.328 -15.867 -11.672 1.00 85.62 96 ASP A O 1
ATOM 653 N N . GLY A 1 97 ? 7.660 -14.386 -11.845 1.00 84.19 97 GLY A N 1
ATOM 654 C CA . GLY A 1 97 ? 8.014 -13.617 -10.646 1.00 84.19 97 GLY A CA 1
ATOM 655 C C . GLY A 1 97 ? 9.136 -12.589 -10.834 1.00 84.19 97 GLY A C 1
ATOM 656 O O . GLY A 1 97 ? 9.542 -11.959 -9.860 1.00 84.19 97 GLY A O 1
ATOM 657 N N . VAL A 1 98 ? 9.623 -12.385 -12.061 1.00 90.44 98 VAL A N 1
ATOM 658 C CA . VAL A 1 98 ? 10.666 -11.401 -12.383 1.00 90.44 98 VAL A CA 1
ATOM 659 C C . VAL A 1 98 ? 10.103 -10.326 -13.307 1.00 90.44 98 VAL A C 1
ATOM 661 O O . VAL A 1 98 ? 9.577 -10.627 -14.377 1.00 90.44 98 VAL A O 1
ATOM 664 N N . TYR A 1 99 ? 10.249 -9.057 -12.924 1.00 96.31 99 TYR A N 1
ATOM 665 C CA . TYR A 1 99 ? 9.924 -7.935 -13.801 1.00 96.31 99 TYR A CA 1
ATOM 666 C C . TYR A 1 99 ? 11.069 -7.705 -14.783 1.00 96.31 99 TYR A C 1
ATOM 668 O O . TYR A 1 99 ? 12.228 -7.550 -14.387 1.00 96.31 99 TYR A O 1
ATOM 676 N N . SER A 1 100 ? 10.756 -7.680 -16.074 1.00 96.31 100 SER A N 1
ATOM 677 C CA . SER A 1 100 ? 11.731 -7.326 -17.099 1.00 96.31 100 SER A CA 1
ATOM 678 C C . SER A 1 100 ? 11.059 -6.735 -18.326 1.00 96.31 100 SER A C 1
ATOM 680 O O . SER A 1 100 ? 9.886 -6.993 -18.589 1.00 96.31 100 SER A O 1
ATOM 682 N N . PHE A 1 101 ? 11.811 -5.940 -19.076 1.00 97.06 101 PHE A N 1
ATOM 683 C CA . PHE A 1 101 ? 11.382 -5.429 -20.371 1.00 97.06 101 PHE A CA 1
ATOM 684 C C . PHE A 1 101 ? 12.560 -5.411 -21.347 1.00 97.06 101 PHE A C 1
ATOM 686 O O . PHE A 1 101 ? 13.723 -5.503 -20.948 1.00 97.06 101 PHE A O 1
ATOM 693 N N . VAL A 1 102 ? 12.252 -5.314 -22.637 1.00 96.38 102 VAL A N 1
ATOM 694 C CA . VAL A 1 102 ? 13.253 -5.183 -23.699 1.00 96.38 102 VAL A CA 1
ATOM 695 C C . VAL A 1 102 ? 13.478 -3.700 -23.974 1.00 96.38 102 VAL A C 1
ATOM 697 O O . VAL A 1 102 ? 12.526 -2.974 -24.257 1.00 96.38 102 VAL A O 1
ATOM 700 N N . LEU A 1 103 ? 14.729 -3.253 -23.885 1.00 95.38 103 LEU A N 1
ATOM 701 C CA . LEU A 1 103 ? 15.114 -1.863 -24.097 1.00 95.38 103 LEU A CA 1
ATOM 702 C C . LEU A 1 103 ? 14.790 -1.441 -25.543 1.00 95.38 103 LEU A C 1
ATOM 704 O O . LEU A 1 103 ? 15.293 -2.079 -26.477 1.00 95.38 103 LEU A O 1
ATOM 708 N N . PRO A 1 104 ? 13.973 -0.392 -25.755 1.00 95.25 104 PRO A N 1
ATOM 709 C CA . PRO A 1 104 ? 13.735 0.151 -27.087 1.00 95.25 104 PRO A CA 1
ATOM 710 C C . PRO A 1 104 ? 14.953 0.942 -27.584 1.00 95.25 104 PRO A C 1
ATOM 712 O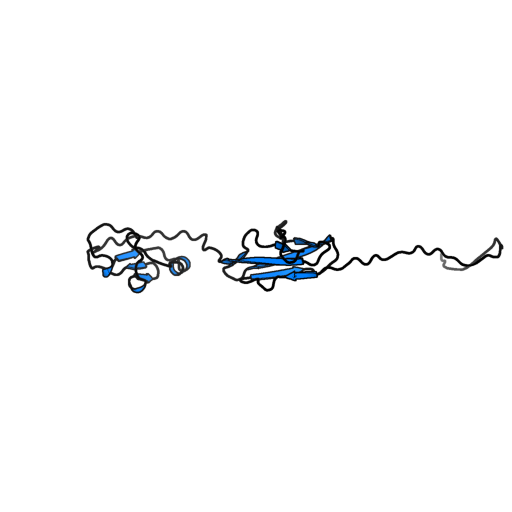 O . PRO A 1 104 ? 15.895 1.203 -26.836 1.00 95.25 104 PRO A O 1
ATOM 715 N N . ALA A 1 105 ? 14.907 1.400 -28.836 1.00 93.62 105 ALA A N 1
ATOM 716 C CA . ALA A 1 105 ? 15.885 2.329 -29.403 1.00 93.62 105 ALA A CA 1
ATOM 717 C C . ALA A 1 105 ? 15.773 3.771 -28.839 1.00 93.62 105 ALA A C 1
ATOM 719 O O . ALA A 1 105 ? 15.828 4.750 -29.589 1.00 93.62 105 ALA A O 1
ATOM 720 N N . ALA A 1 106 ? 15.574 3.916 -27.525 1.00 94.75 106 ALA A N 1
ATOM 721 C CA . ALA A 1 106 ? 15.397 5.189 -26.833 1.00 94.75 106 ALA A CA 1
ATOM 722 C C . ALA A 1 106 ? 15.790 5.091 -25.350 1.00 94.75 106 ALA A C 1
ATOM 724 O O . ALA A 1 106 ? 15.728 4.024 -24.740 1.00 94.75 106 ALA A O 1
ATOM 725 N N . ASN A 1 107 ? 16.155 6.232 -24.758 1.00 95.81 107 ASN A N 1
ATOM 726 C CA . ASN A 1 107 ? 16.357 6.335 -23.313 1.00 95.81 107 ASN A CA 1
ATOM 727 C C . ASN A 1 107 ? 15.011 6.204 -22.601 1.00 95.81 107 ASN A C 1
ATOM 729 O O . ASN A 1 107 ? 14.032 6.815 -23.029 1.00 95.81 107 ASN A O 1
ATOM 733 N N . VAL A 1 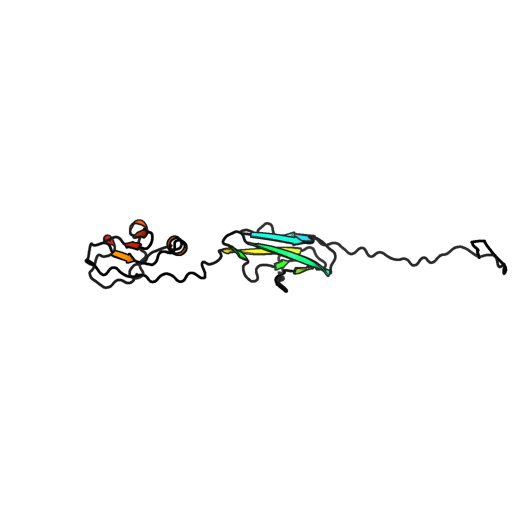108 ? 14.973 5.451 -21.505 1.00 97.62 108 VAL A N 1
ATOM 734 C CA . VAL A 1 108 ? 13.731 5.187 -20.774 1.00 97.62 108 VAL A CA 1
ATOM 735 C C . VAL A 1 108 ? 13.826 5.603 -19.314 1.00 97.62 108 VAL A C 1
ATOM 737 O O . VAL A 1 108 ? 14.893 5.527 -18.705 1.00 97.62 108 VAL A O 1
ATOM 740 N N . ILE A 1 109 ? 12.685 5.995 -18.754 1.00 97.56 109 ILE A N 1
ATOM 741 C CA . ILE A 1 109 ? 12.506 6.268 -17.326 1.00 97.56 109 ILE A CA 1
ATOM 742 C C . ILE A 1 109 ? 11.535 5.227 -16.770 1.00 97.56 109 ILE A C 1
ATOM 744 O O . ILE A 1 109 ? 10.439 5.069 -17.309 1.00 97.56 109 ILE A O 1
ATOM 748 N N . VAL A 1 110 ? 11.925 4.526 -15.708 1.00 97.81 110 VAL A N 1
ATOM 749 C CA . VAL A 1 110 ? 11.089 3.557 -14.990 1.00 97.81 110 VAL A CA 1
ATOM 750 C C . VAL A 1 110 ? 10.372 4.252 -13.837 1.00 97.81 110 VAL A C 1
ATOM 752 O O . VAL A 1 110 ? 11.005 4.904 -13.006 1.00 97.81 110 VAL A O 1
ATOM 755 N N . THR A 1 111 ? 9.057 4.078 -13.770 1.00 97.31 111 THR A N 1
ATOM 756 C CA . THR A 1 111 ? 8.173 4.623 -12.737 1.00 97.31 111 THR A CA 1
ATOM 757 C C . THR A 1 111 ? 7.527 3.500 -11.935 1.00 97.31 111 THR A C 1
ATOM 759 O O . THR A 1 111 ? 7.292 2.411 -12.457 1.00 97.31 111 THR A O 1
ATOM 762 N N . ALA A 1 112 ? 7.208 3.768 -10.670 1.00 97.50 112 ALA A N 1
ATOM 763 C CA . ALA A 1 112 ? 6.447 2.873 -9.805 1.00 97.50 112 ALA A CA 1
ATOM 764 C C . ALA A 1 112 ? 5.648 3.682 -8.781 1.00 97.50 112 ALA A C 1
ATOM 766 O O . ALA A 1 112 ? 6.034 4.798 -8.429 1.00 97.50 112 ALA A O 1
ATOM 767 N N . GLN A 1 113 ? 4.566 3.106 -8.260 1.00 97.38 113 GLN A N 1
ATOM 768 C CA . GLN A 1 113 ? 3.847 3.663 -7.117 1.00 97.38 113 GLN A CA 1
ATOM 769 C C . GLN A 1 113 ? 3.711 2.612 -6.021 1.00 97.38 113 GLN A C 1
ATOM 771 O O . GLN A 1 113 ? 3.399 1.449 -6.279 1.00 97.38 113 GLN A O 1
ATOM 776 N N . PHE A 1 114 ? 3.906 3.040 -4.778 1.00 96.56 114 PHE A N 1
ATOM 777 C CA . PHE A 1 114 ? 3.720 2.207 -3.598 1.00 96.56 114 PHE A CA 1
ATOM 778 C C . PHE A 1 114 ? 2.570 2.760 -2.757 1.00 96.56 114 PHE A C 1
ATOM 780 O O . PHE A 1 114 ? 2.383 3.971 -2.651 1.00 96.56 114 PHE A O 1
ATOM 787 N N . SER A 1 115 ? 1.797 1.862 -2.157 1.00 91.94 115 SER A N 1
ATOM 788 C CA . SER A 1 115 ? 0.692 2.191 -1.251 1.00 91.94 115 SER A CA 1
ATOM 789 C C . SER A 1 115 ? 0.837 1.409 0.045 1.00 91.94 115 SER A C 1
ATOM 791 O O . SER A 1 115 ? 1.537 0.398 0.068 1.00 91.94 115 SER A O 1
ATOM 793 N N . GLU A 1 116 ? 0.173 1.856 1.107 1.00 88.62 116 GLU A N 1
ATOM 794 C CA . GLU A 1 116 ? 0.066 1.076 2.341 1.00 88.62 116 GLU A CA 1
ATOM 795 C C . GLU A 1 116 ? -0.506 -0.317 2.029 1.00 88.62 116 GLU A C 1
ATOM 797 O O . GLU A 1 116 ? -1.460 -0.473 1.254 1.00 88.62 116 GLU A O 1
ATOM 802 N N . LEU A 1 117 ? 0.110 -1.342 2.609 1.00 83.00 117 LEU A N 1
ATOM 803 C CA . LEU A 1 117 ? -0.439 -2.684 2.620 1.00 83.00 117 LEU A CA 1
ATOM 804 C C . LEU A 1 117 ? -1.721 -2.613 3.463 1.00 83.00 117 LEU A C 1
ATOM 806 O O . LEU A 1 117 ? -1.652 -2.227 4.631 1.00 83.00 117 LEU A O 1
ATOM 810 N N . PRO A 1 118 ? -2.900 -2.933 2.906 1.00 69.00 118 PRO A N 1
ATOM 811 C CA . PRO A 1 118 ? -4.109 -2.956 3.699 1.00 69.00 118 PRO A CA 1
ATOM 812 C C . PRO A 1 118 ? -3.933 -4.019 4.777 1.00 69.00 118 PRO A C 1
ATOM 814 O O . PRO A 1 118 ? -3.276 -5.040 4.553 1.00 69.00 118 PRO A O 1
ATOM 817 N N . ALA A 1 119 ? -4.514 -3.771 5.946 1.00 64.75 119 ALA A N 1
ATOM 818 C CA . ALA A 1 119 ? -4.558 -4.725 7.044 1.00 64.75 119 ALA A CA 1
ATOM 819 C C . ALA A 1 119 ? -5.492 -5.900 6.688 1.00 64.75 119 ALA A C 1
ATOM 821 O O . ALA A 1 119 ? -6.524 -6.111 7.315 1.00 64.75 119 ALA A O 1
ATOM 822 N N . GLU A 1 120 ? -5.184 -6.635 5.623 1.00 52.53 120 GLU A N 1
ATOM 823 C CA . GLU A 1 120 ? -5.968 -7.783 5.192 1.00 52.53 120 GLU A CA 1
ATOM 824 C C . GLU A 1 120 ? -5.500 -9.045 5.912 1.00 52.53 120 GLU A C 1
ATOM 826 O O . GLU A 1 120 ? -4.306 -9.297 6.072 1.00 52.53 120 GLU A O 1
ATOM 831 N N . GLY A 1 121 ? -6.474 -9.842 6.359 1.00 53.06 121 GLY A N 1
ATOM 832 C CA . GLY A 1 121 ? -6.241 -11.151 6.972 1.00 53.06 121 GLY A CA 1
ATOM 833 C C . GLY A 1 121 ? -6.414 -11.223 8.489 1.00 53.06 121 GLY A C 1
ATOM 834 O O . GLY A 1 121 ? -6.204 -12.291 9.058 1.00 53.06 121 GLY A O 1
ATOM 835 N N . LYS A 1 122 ? -6.833 -10.145 9.161 1.00 59.62 122 LYS A N 1
ATOM 836 C CA . LYS A 1 122 ? -7.296 -10.228 10.551 1.00 59.62 122 LYS A CA 1
ATOM 837 C C . LYS A 1 122 ? -8.813 -10.170 10.581 1.00 59.62 122 LYS A C 1
ATOM 839 O O . LYS A 1 122 ? -9.409 -9.115 10.391 1.00 59.62 122 LYS A O 1
ATOM 844 N N . THR A 1 123 ? -9.435 -11.327 10.790 1.00 69.69 123 THR A N 1
ATOM 845 C CA . THR A 1 123 ? -10.830 -11.365 11.225 1.00 69.69 123 THR A CA 1
ATOM 846 C C . THR A 1 123 ? -10.898 -10.628 12.560 1.00 69.69 123 THR A C 1
ATOM 848 O O . THR A 1 123 ? -10.134 -10.995 13.460 1.00 69.69 123 THR A O 1
ATOM 851 N N . PRO A 1 124 ? -11.736 -9.587 12.700 1.00 81.12 124 PRO A N 1
ATOM 852 C CA . PRO A 1 124 ? -11.941 -8.981 14.005 1.00 81.12 124 PRO A CA 1
ATOM 853 C C . PRO A 1 124 ? -12.397 -10.073 14.987 1.00 81.12 124 PRO A C 1
ATOM 855 O O . PRO A 1 124 ? -13.103 -10.998 14.569 1.00 81.12 124 PRO A O 1
ATOM 858 N N . PRO A 1 125 ? -11.969 -10.021 16.257 1.00 87.69 125 PRO A N 1
ATOM 859 C CA . PRO A 1 125 ? -12.504 -10.915 17.264 1.00 87.69 125 PRO A CA 1
ATOM 860 C C . PRO A 1 125 ? -14.002 -10.650 17.429 1.00 87.69 125 PRO A C 1
ATOM 862 O O . PRO A 1 125 ? -14.479 -9.531 17.219 1.00 87.69 125 PRO A O 1
ATOM 865 N N . ASP A 1 126 ? -14.735 -11.673 17.853 1.00 91.62 126 ASP A N 1
ATOM 866 C CA . ASP A 1 126 ? -16.109 -11.478 18.292 1.00 91.62 126 ASP A CA 1
ATOM 867 C C . ASP A 1 126 ? -16.116 -10.587 19.542 1.00 91.62 126 ASP A C 1
ATOM 869 O O . ASP A 1 126 ? -15.406 -10.850 20.520 1.00 91.62 126 ASP A O 1
ATOM 873 N N . LEU A 1 127 ? -16.922 -9.526 19.504 1.00 92.69 127 LEU A N 1
ATOM 874 C CA . LEU A 1 127 ? -17.154 -8.655 20.650 1.00 92.69 127 LEU A CA 1
ATOM 875 C C . LEU A 1 127 ? -18.332 -9.196 21.457 1.00 92.69 127 LEU A C 1
ATOM 877 O O . LEU A 1 127 ? -19.417 -9.429 20.927 1.00 92.69 127 LEU A O 1
ATOM 881 N N . THR A 1 128 ? -18.129 -9.363 22.758 1.00 92.50 128 THR A N 1
ATOM 882 C CA . THR A 1 128 ? -19.178 -9.744 23.703 1.00 92.50 128 THR A CA 1
ATOM 883 C C . THR A 1 128 ? -19.569 -8.524 24.522 1.00 92.50 128 THR A C 1
ATOM 885 O O . THR A 1 128 ? -18.746 -7.973 25.257 1.00 92.50 128 THR A O 1
ATOM 888 N N . ALA A 1 129 ? -20.823 -8.095 24.386 1.00 91.12 129 ALA A N 1
ATOM 889 C CA . ALA A 1 129 ? -21.367 -6.990 25.161 1.00 91.12 129 ALA A CA 1
ATOM 890 C C . ALA A 1 129 ? -21.446 -7.334 26.654 1.00 91.12 129 ALA A C 1
ATOM 892 O O . ALA A 1 129 ? -21.735 -8.478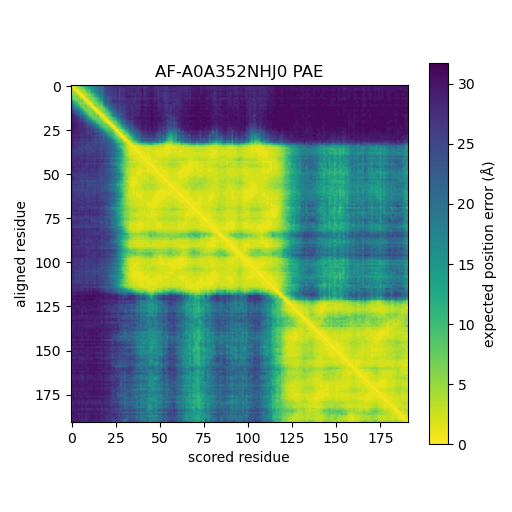 27.014 1.00 91.12 129 ALA A O 1
ATOM 893 N N . ASP A 1 130 ? -21.236 -6.340 27.519 1.00 89.88 130 ASP A N 1
ATOM 894 C CA . ASP A 1 130 ? -21.563 -6.470 28.937 1.00 89.88 130 ASP A CA 1
ATOM 895 C C . ASP A 1 130 ? -23.054 -6.795 29.094 1.00 89.88 130 ASP A C 1
ATOM 897 O O . ASP A 1 130 ? -23.902 -6.290 28.356 1.00 89.88 130 ASP A O 1
ATOM 901 N N . THR A 1 131 ? -23.379 -7.653 30.053 1.00 88.38 131 THR A N 1
ATOM 902 C CA . THR A 1 131 ? -24.752 -8.032 30.415 1.00 88.38 131 THR A CA 1
ATOM 903 C C . THR A 1 131 ? -25.080 -7.680 31.865 1.00 88.38 131 THR A C 1
ATOM 905 O O . THR A 1 131 ? -26.140 -8.055 32.370 1.00 88.38 131 THR A O 1
ATOM 908 N N . THR A 1 132 ? -24.172 -6.999 32.564 1.00 88.00 132 THR A N 1
ATOM 909 C CA . THR A 1 132 ? -24.246 -6.746 34.002 1.00 88.00 132 THR A CA 1
ATOM 910 C C . THR A 1 132 ? -24.354 -5.251 34.255 1.00 88.00 132 THR A C 1
ATOM 912 O O . THR A 1 132 ? -23.512 -4.479 33.831 1.00 88.00 132 THR A O 1
ATOM 915 N N . ASN A 1 133 ? -25.369 -4.823 35.010 1.00 84.06 133 ASN A N 1
ATOM 916 C CA . ASN A 1 133 ? -25.545 -3.416 35.401 1.00 84.06 133 ASN A CA 1
ATOM 917 C C . ASN A 1 133 ? -25.620 -2.410 34.229 1.00 84.06 133 ASN A C 1
ATOM 919 O O . ASN A 1 133 ? -25.342 -1.229 34.437 1.00 84.06 133 ASN A O 1
ATOM 923 N N . ASN A 1 134 ? -26.086 -2.843 33.049 1.00 84.31 134 ASN A N 1
ATOM 924 C CA . ASN A 1 134 ? -26.364 -1.999 31.876 1.00 84.31 134 ASN A CA 1
ATOM 925 C C . ASN A 1 134 ? -27.536 -1.037 32.136 1.00 84.31 134 ASN A C 1
ATOM 927 O O . ASN A 1 134 ? -28.647 -1.190 31.626 1.00 84.31 134 ASN A O 1
ATOM 931 N N . THR A 1 135 ? -27.305 -0.058 32.998 1.00 85.88 135 THR A N 1
ATOM 932 C CA . THR A 1 135 ? -28.262 0.970 33.397 1.00 85.88 135 THR A CA 1
ATOM 933 C C . THR A 1 135 ? -27.735 2.327 32.963 1.00 85.88 135 THR A C 1
ATOM 935 O O . THR A 1 135 ? -26.528 2.543 32.880 1.00 85.88 135 THR A O 1
ATOM 938 N N . VAL A 1 136 ? -28.645 3.256 32.666 1.00 87.00 136 VAL A N 1
ATOM 939 C CA . VAL A 1 136 ? -28.279 4.627 32.287 1.00 87.00 136 VAL A CA 1
AT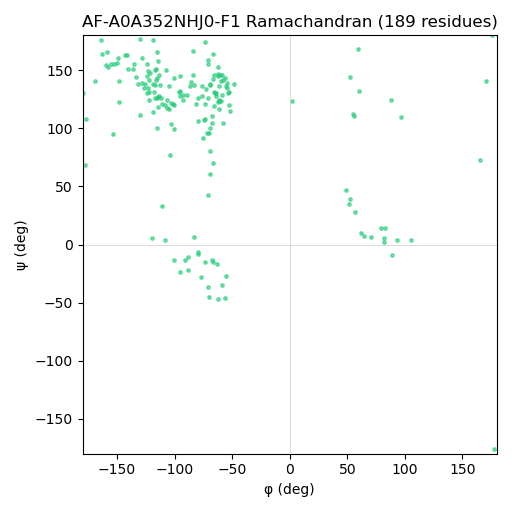OM 940 C C . VAL A 1 136 ? -27.352 5.227 33.344 1.00 87.00 136 VAL A C 1
ATOM 942 O O . VAL A 1 136 ? -27.645 5.174 34.539 1.00 87.00 136 VAL A O 1
ATOM 945 N N . GLY A 1 137 ? -26.245 5.817 32.893 1.00 83.56 137 GLY A N 1
ATOM 946 C CA . GLY A 1 137 ? -25.235 6.387 33.782 1.00 83.56 137 GLY A CA 1
ATOM 947 C C . GLY A 1 137 ? -24.232 5.380 34.352 1.00 83.56 137 GLY A C 1
ATOM 948 O O . GLY A 1 137 ? -23.513 5.740 35.281 1.00 83.56 137 GLY A O 1
ATOM 949 N N . GLN A 1 138 ? -24.153 4.161 33.812 1.00 86.81 138 GLN A N 1
ATOM 950 C CA . GLN A 1 138 ? -23.028 3.239 34.010 1.00 86.81 138 GLN A CA 1
ATOM 951 C C . GLN A 1 138 ? -22.183 3.141 32.735 1.00 86.81 138 GLN A C 1
ATOM 953 O O . GLN A 1 138 ? -22.689 3.339 31.629 1.00 86.81 138 GLN A O 1
ATOM 958 N N . ALA A 1 139 ? -20.886 2.876 32.898 1.00 90.62 139 ALA A N 1
ATOM 959 C CA . ALA A 1 139 ? -20.005 2.571 31.777 1.00 90.62 139 ALA A CA 1
ATOM 960 C C . ALA A 1 139 ? -20.340 1.183 31.214 1.00 90.62 139 ALA A C 1
ATOM 962 O O . ALA A 1 139 ? -20.867 0.333 31.930 1.00 90.62 139 ALA A O 1
ATOM 963 N N . MET A 1 140 ? -20.013 0.965 29.945 1.00 91.88 140 MET A N 1
ATOM 964 C CA . MET A 1 140 ? -20.227 -0.307 29.259 1.00 91.88 140 MET A CA 1
ATOM 965 C C . MET A 1 140 ? -18.893 -0.919 28.864 1.00 91.88 140 MET A C 1
ATOM 967 O O . MET A 1 140 ? -18.000 -0.207 28.404 1.00 91.88 140 MET A O 1
ATOM 971 N N . TYR A 1 141 ? -18.785 -2.237 28.984 1.00 93.56 141 TYR A N 1
ATOM 972 C CA . TYR A 1 141 ? -17.605 -2.981 28.562 1.00 93.56 141 TYR A CA 1
ATOM 973 C C . TYR A 1 141 ? -17.934 -3.879 27.366 1.00 93.56 141 TYR A C 1
ATOM 975 O O . TYR A 1 141 ? -18.973 -4.535 27.322 1.00 93.56 141 TYR A O 1
ATOM 983 N N . LEU A 1 142 ? -17.040 -3.921 26.385 1.00 94.00 142 LEU A N 1
ATOM 984 C CA . LEU A 1 142 ? -17.040 -4.925 25.326 1.00 94.00 142 LEU A CA 1
ATOM 985 C C . LEU A 1 142 ? -15.826 -5.816 25.529 1.00 94.00 142 LEU A C 1
ATOM 987 O O . LEU A 1 142 ? -14.699 -5.329 25.529 1.00 94.00 142 LEU A O 1
ATOM 991 N N . THR A 1 143 ? -16.049 -7.113 25.698 1.00 94.56 143 THR A N 1
ATOM 992 C CA . THR A 1 143 ? -14.973 -8.089 25.913 1.00 94.56 143 THR A CA 1
ATOM 993 C C . THR A 1 143 ? -14.656 -8.837 24.625 1.00 94.56 143 THR A C 1
ATOM 995 O O . THR A 1 143 ? -15.551 -9.117 23.827 1.00 94.56 143 THR A O 1
ATOM 998 N N . PHE A 1 144 ? -13.380 -9.142 24.399 1.00 94.38 144 PHE A N 1
ATOM 999 C CA . PHE A 1 144 ? -12.910 -9.829 23.195 1.00 94.38 144 PHE A CA 1
ATOM 1000 C C . PHE A 1 144 ? -11.670 -10.683 23.488 1.00 94.38 144 PHE A C 1
ATOM 1002 O O . PHE A 1 144 ? -10.976 -10.479 24.484 1.00 94.38 144 PHE A O 1
ATOM 1009 N N . THR A 1 145 ? -11.373 -11.656 22.619 1.00 93.31 145 THR A N 1
ATOM 1010 C CA . THR A 1 145 ? -10.099 -12.395 22.694 1.00 93.31 145 THR A CA 1
ATOM 1011 C C . THR A 1 145 ? -8.973 -11.496 22.203 1.00 93.31 145 THR A C 1
ATOM 1013 O O . THR A 1 145 ? -9.018 -11.043 21.062 1.00 93.31 145 THR A O 1
ATOM 1016 N N . ASP A 1 146 ? -7.977 -11.240 23.052 1.00 90.88 146 ASP A N 1
ATOM 1017 C CA . ASP A 1 146 ? -6.936 -10.259 22.753 1.00 90.88 146 ASP A CA 1
ATOM 1018 C C . ASP A 1 146 ? -6.107 -10.612 21.504 1.00 90.88 146 ASP A C 1
ATOM 1020 O O . ASP A 1 146 ? -5.490 -11.674 21.428 1.00 90.88 146 ASP A O 1
ATOM 1024 N N . ASP A 1 147 ? -6.056 -9.678 20.553 1.00 87.88 147 ASP A N 1
ATOM 1025 C CA . ASP A 1 147 ? -5.081 -9.627 19.461 1.00 87.88 147 ASP A CA 1
ATOM 1026 C C . ASP A 1 147 ? -4.506 -8.207 19.447 1.00 87.88 147 ASP A C 1
ATOM 1028 O O . ASP A 1 147 ? -5.202 -7.236 19.147 1.00 87.88 147 ASP A O 1
ATOM 1032 N N . GLU A 1 148 ? -3.227 -8.082 19.800 1.00 86.12 148 GLU A N 1
ATOM 1033 C CA . GLU A 1 148 ? -2.536 -6.794 19.893 1.00 86.12 148 GLU A CA 1
ATOM 1034 C C . GLU A 1 148 ? -2.530 -6.018 18.571 1.00 86.12 148 GLU A C 1
ATOM 1036 O O . GLU A 1 148 ? -2.640 -4.792 18.570 1.00 86.12 148 GLU A O 1
ATOM 1041 N N . VAL A 1 149 ?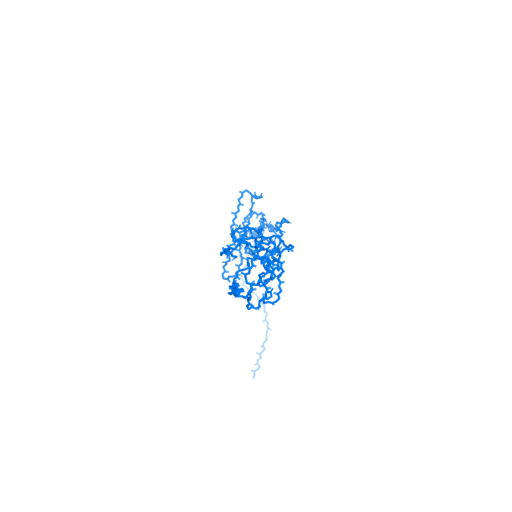 -2.442 -6.719 17.440 1.00 82.44 149 VAL A N 1
ATOM 1042 C CA . VAL A 1 149 ? -2.450 -6.089 16.117 1.00 82.44 149 VAL A CA 1
ATOM 1043 C C . VAL A 1 149 ? -3.835 -5.529 15.816 1.00 82.44 149 VAL A C 1
ATOM 1045 O O . VAL A 1 149 ? -3.935 -4.392 15.364 1.00 82.44 149 VAL A O 1
ATOM 1048 N N . TRP A 1 150 ? -4.897 -6.293 16.091 1.00 88.19 150 TRP A N 1
ATOM 1049 C CA . TRP A 1 150 ? -6.273 -5.814 15.937 1.00 88.19 150 TRP A CA 1
ATOM 1050 C C . TRP A 1 150 ? -6.557 -4.637 16.874 1.00 88.19 150 TRP A C 1
ATOM 1052 O O . TRP A 1 150 ? -7.045 -3.604 16.421 1.00 88.19 150 TRP A O 1
ATOM 1062 N N . ARG A 1 151 ? -6.174 -4.754 18.151 1.00 90.44 151 ARG A N 1
ATOM 1063 C CA . ARG A 1 151 ? -6.359 -3.715 19.170 1.00 90.44 151 ARG A CA 1
ATOM 1064 C C . ARG A 1 151 ? -5.722 -2.390 18.749 1.00 90.44 151 ARG A C 1
ATOM 1066 O O . ARG A 1 151 ? -6.364 -1.348 18.829 1.00 90.44 151 ARG A O 1
ATOM 1073 N N . ASN A 1 152 ? -4.487 -2.438 18.251 1.00 86.50 152 ASN A N 1
ATOM 1074 C CA . ASN A 1 152 ? -3.764 -1.257 17.775 1.00 86.50 152 ASN A CA 1
ATOM 1075 C C . ASN A 1 152 ? -4.281 -0.733 16.421 1.00 86.50 152 ASN A C 1
ATOM 1077 O O . ASN A 1 152 ? -3.956 0.391 16.044 1.00 86.50 152 ASN A O 1
ATOM 1081 N N . ALA A 1 153 ? -5.071 -1.525 15.689 1.00 86.44 153 ALA A N 1
ATOM 1082 C CA . ALA A 1 153 ? -5.698 -1.123 14.431 1.00 86.44 153 ALA A CA 1
ATOM 1083 C C . ALA A 1 153 ? -7.069 -0.444 14.619 1.00 86.44 153 ALA A C 1
ATOM 1085 O O . ALA A 1 153 ? -7.591 0.130 13.660 1.00 86.44 153 ALA A O 1
ATOM 1086 N N . VAL A 1 154 ? -7.661 -0.479 15.822 1.00 88.56 154 VAL A N 1
ATOM 1087 C CA . VAL A 1 154 ? -8.927 0.214 16.107 1.00 88.56 154 VAL A CA 1
ATOM 1088 C C . VAL A 1 154 ? -8.711 1.728 16.047 1.00 88.56 154 VAL A C 1
ATOM 1090 O O . VAL A 1 154 ? -8.055 2.317 16.903 1.00 88.56 154 VAL A O 1
ATOM 1093 N N . SER A 1 155 ? -9.284 2.373 15.030 1.00 90.00 155 SER A N 1
ATOM 1094 C CA . SER A 1 155 ? -9.138 3.816 14.793 1.00 90.00 155 SER A CA 1
ATOM 1095 C C . SER A 1 155 ? -10.277 4.658 15.371 1.00 90.00 155 SER A C 1
ATOM 1097 O O . SER A 1 155 ? -10.092 5.846 15.626 1.00 90.00 155 SER A O 1
ATOM 1099 N N . SER A 1 156 ? -11.455 4.064 15.571 1.00 91.00 156 SER A N 1
ATOM 1100 C CA . SER A 1 156 ? -12.637 4.735 16.121 1.00 91.00 156 SER A CA 1
ATOM 1101 C C . SER A 1 156 ? -13.631 3.722 16.689 1.00 91.00 156 SER A C 1
ATOM 1103 O O . SER A 1 156 ? -13.669 2.574 16.247 1.00 91.00 156 SER A O 1
ATOM 1105 N N . VAL A 1 157 ? -14.444 4.164 17.648 1.00 92.44 157 VAL A N 1
ATOM 1106 C CA . VAL A 1 157 ? -15.605 3.434 18.181 1.00 92.44 157 VAL A CA 1
ATOM 1107 C C . VAL A 1 157 ? -16.842 4.279 17.901 1.00 92.44 157 VAL A C 1
ATOM 1109 O O . VAL A 1 157 ? -16.794 5.499 18.048 1.00 92.44 157 VAL A O 1
ATOM 1112 N N . SER A 1 158 ? -17.944 3.665 17.474 1.00 93.00 158 SER A N 1
ATOM 1113 C CA . SER A 1 158 ? -19.206 4.367 17.212 1.00 93.00 158 SER A CA 1
ATOM 1114 C C . SER A 1 158 ? -20.332 3.747 18.022 1.00 93.00 158 SER A C 1
ATOM 1116 O O . SER A 1 158 ? -20.353 2.543 18.202 1.00 93.00 158 SER A O 1
ATOM 1118 N N . VAL A 1 159 ? -21.277 4.558 18.489 1.00 92.00 159 VAL A N 1
ATOM 1119 C CA . VAL A 1 159 ? -22.505 4.097 19.146 1.00 92.00 159 VAL A CA 1
ATOM 1120 C C . VAL A 1 159 ? -23.691 4.644 18.355 1.00 92.00 159 VAL A C 1
ATOM 1122 O O . VAL A 1 159 ? -23.775 5.843 18.098 1.00 92.00 159 VAL A O 1
ATOM 1125 N N . ASP A 1 160 ? -24.580 3.763 17.902 1.00 90.94 160 ASP A N 1
ATOM 1126 C CA . ASP A 1 160 ? -25.690 4.049 16.984 1.00 90.94 160 ASP A CA 1
ATOM 1127 C C . ASP A 1 160 ? -25.255 4.842 15.741 1.00 90.94 160 ASP A C 1
ATOM 1129 O O . ASP A 1 160 ? -25.873 5.837 15.359 1.00 90.94 160 ASP A O 1
ATOM 1133 N N . SER A 1 161 ? -24.157 4.413 15.111 1.00 86.25 161 SER A N 1
ATOM 1134 C CA . SER A 1 161 ? -23.521 5.094 13.965 1.00 86.25 161 SER A CA 1
ATOM 1135 C C . SER A 1 161 ? -22.942 6.488 14.262 1.00 86.25 161 SER A C 1
ATOM 1137 O O . SER A 1 161 ? -22.504 7.173 13.339 1.00 86.25 161 SER A O 1
ATOM 1139 N N . SER A 1 162 ? -22.912 6.919 15.526 1.00 88.56 162 SER A N 1
ATOM 1140 C CA . SER A 1 162 ? -22.283 8.175 15.944 1.00 88.56 162 SER A CA 1
ATOM 1141 C C . SER A 1 162 ? -20.910 7.897 16.539 1.00 88.56 162 SER A C 1
ATOM 1143 O O . SER A 1 162 ? -20.802 7.177 17.529 1.00 88.56 162 SER A O 1
ATOM 1145 N N . ALA A 1 163 ? -19.863 8.472 15.947 1.00 93.56 163 ALA A N 1
ATOM 1146 C CA . ALA A 1 163 ? -18.504 8.322 16.454 1.00 93.56 163 ALA A CA 1
ATOM 1147 C C . ALA A 1 163 ? -18.402 8.838 17.899 1.00 93.56 163 ALA A C 1
ATOM 1149 O O . ALA A 1 163 ? -18.819 9.958 18.206 1.00 93.56 163 ALA A O 1
ATOM 1150 N N . VAL A 1 164 ? -17.844 8.008 18.775 1.00 94.69 164 VAL A N 1
ATOM 1151 C CA . VAL A 1 164 ? -17.549 8.344 20.165 1.00 94.69 164 VAL A CA 1
ATOM 1152 C C . VAL A 1 164 ? -16.209 9.073 20.206 1.00 94.69 164 VAL A C 1
ATOM 1154 O O . VAL A 1 164 ? -15.256 8.690 19.530 1.00 94.69 164 VAL A O 1
ATOM 1157 N N . ASP A 1 165 ? -16.132 10.142 20.995 1.00 94.12 165 ASP A N 1
ATOM 1158 C CA . ASP A 1 165 ? -14.882 10.867 21.222 1.00 94.12 165 ASP A CA 1
ATOM 1159 C C . ASP A 1 165 ? -13.822 9.938 21.842 1.00 94.12 165 ASP A C 1
ATOM 1161 O O . ASP A 1 165 ? -14.136 9.131 22.718 1.00 94.12 165 ASP A O 1
ATOM 1165 N N . SER A 1 166 ? -12.561 10.051 21.422 1.00 92.50 166 SER A N 1
ATOM 1166 C CA . SER A 1 166 ? -11.479 9.180 21.905 1.00 92.50 166 SER A CA 1
ATOM 1167 C C . SER A 1 166 ? -11.186 9.316 23.402 1.00 92.50 166 SER A C 1
ATOM 1169 O O . SER A 1 166 ? -10.583 8.421 23.983 1.00 92.50 166 SER A O 1
ATOM 1171 N N . SER A 1 167 ? -11.640 10.390 24.056 1.00 93.44 167 SER A N 1
ATOM 1172 C CA . SER A 1 167 ? -11.593 10.543 25.519 1.00 93.44 167 SER A CA 1
ATOM 1173 C C . SER A 1 167 ? -12.704 9.792 26.264 1.00 93.44 167 SER A C 1
ATOM 1175 O O . SER A 1 167 ? -12.704 9.751 27.495 1.00 93.44 167 SER A O 1
ATOM 1177 N N . LYS A 1 168 ? -13.676 9.231 25.536 1.00 95.06 168 LYS A N 1
ATOM 1178 C CA . LYS A 1 168 ? -14.867 8.556 26.071 1.00 95.06 168 LYS A CA 1
ATOM 1179 C C . LYS A 1 168 ? -14.836 7.047 25.895 1.00 95.06 168 LYS A C 1
ATOM 1181 O O . LYS A 1 168 ? -15.802 6.386 26.268 1.00 95.06 168 LYS A O 1
ATOM 1186 N N . TYR A 1 169 ? -13.747 6.499 25.374 1.00 95.62 169 TYR A N 1
ATOM 1187 C CA . TYR A 1 169 ? -13.508 5.069 25.417 1.00 95.62 169 TYR A CA 1
ATOM 1188 C C . TYR A 1 169 ? -12.039 4.758 25.694 1.00 95.62 169 TYR A C 1
ATOM 1190 O O . TYR A 1 169 ? -11.145 5.515 25.325 1.00 95.62 169 TYR A O 1
ATOM 1198 N N . THR A 1 170 ? -11.802 3.613 26.321 1.00 95.06 170 THR A N 1
ATOM 1199 C CA . THR A 1 170 ? -10.465 3.079 26.583 1.00 95.06 170 THR A CA 1
ATOM 1200 C C . THR A 1 170 ? -10.389 1.687 25.986 1.00 95.06 170 THR A C 1
ATOM 1202 O O . THR A 1 170 ? -11.271 0.866 26.226 1.00 95.06 170 THR A O 1
ATOM 1205 N N . ILE A 1 171 ? -9.340 1.417 25.213 1.00 95.12 171 ILE A N 1
ATOM 1206 C CA . ILE A 1 171 ? -9.079 0.098 24.636 1.00 95.12 171 ILE A CA 1
ATOM 1207 C C . ILE A 1 171 ? -7.910 -0.522 25.403 1.00 95.12 171 ILE A C 1
ATOM 1209 O O . ILE A 1 171 ? -6.796 -0.000 25.377 1.00 95.12 171 ILE A O 1
ATOM 1213 N N . GLU A 1 172 ? -8.166 -1.637 26.075 1.00 95.38 172 GLU A N 1
ATOM 1214 C CA . GLU A 1 172 ? -7.186 -2.417 26.829 1.00 95.38 172 GLU A CA 1
ATOM 1215 C C . GLU A 1 172 ? -7.077 -3.834 26.254 1.00 95.38 172 GLU A C 1
ATOM 1217 O O . GLU A 1 172 ? -7.793 -4.213 25.324 1.00 95.38 172 GLU A O 1
ATOM 1222 N N . ALA A 1 173 ? -6.155 -4.637 26.788 1.00 93.62 173 ALA A N 1
ATOM 1223 C CA . ALA A 1 173 ? -6.046 -6.034 26.391 1.00 93.62 173 ALA A CA 1
ATOM 1224 C C . ALA A 1 173 ? -7.347 -6.785 26.734 1.00 93.62 173 ALA A C 1
ATOM 1226 O O . ALA A 1 173 ? -7.724 -6.890 27.902 1.00 93.62 173 ALA A O 1
ATOM 1227 N N . GLY A 1 174 ? -8.035 -7.283 25.706 1.00 94.88 174 GLY A N 1
ATOM 1228 C CA . GLY A 1 174 ? -9.294 -8.025 25.822 1.00 94.88 174 GLY A CA 1
ATOM 1229 C C . GLY A 1 174 ? -10.541 -7.228 26.242 1.00 94.88 174 GLY A C 1
ATOM 1230 O O . GLY A 1 174 ? -11.580 -7.850 26.476 1.00 94.88 174 GLY A O 1
ATOM 1231 N N . SER A 1 175 ? -10.483 -5.892 26.352 1.00 95.06 175 SER A N 1
ATOM 1232 C CA . SER A 1 175 ? -11.642 -5.074 26.749 1.00 95.06 175 SER A CA 1
ATOM 1233 C C . SER A 1 175 ? -11.664 -3.680 26.113 1.00 95.06 175 SER A C 1
ATOM 1235 O O . SER A 1 175 ? -10.633 -3.018 26.009 1.00 95.06 175 SER A O 1
ATOM 1237 N N . ILE A 1 176 ? -12.848 -3.212 25.715 1.00 96.31 176 ILE A N 1
ATOM 1238 C CA . ILE A 1 176 ? -13.129 -1.811 25.374 1.00 96.31 176 ILE A CA 1
ATOM 1239 C C . ILE A 1 176 ? -14.115 -1.270 26.407 1.00 96.31 176 ILE A C 1
ATOM 1241 O O . ILE A 1 176 ? -15.237 -1.761 26.500 1.00 96.31 176 ILE A O 1
ATOM 1245 N N . ALA A 1 177 ? -13.719 -0.248 27.159 1.00 95.19 177 ALA A N 1
ATOM 1246 C CA . ALA A 1 177 ? -14.600 0.473 28.069 1.00 95.19 177 ALA A CA 1
ATOM 1247 C C 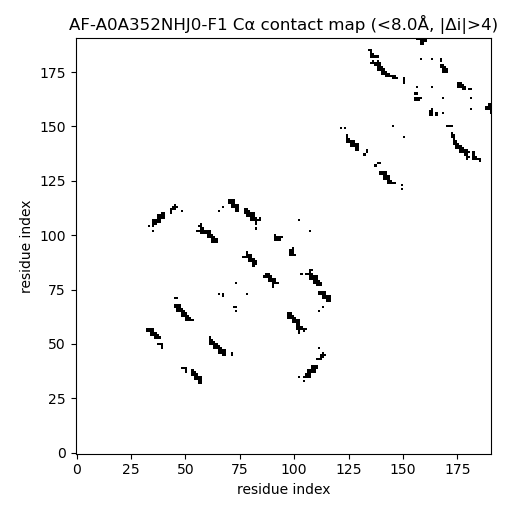. ALA A 1 177 ? -15.159 1.715 27.368 1.00 95.19 177 ALA A C 1
ATOM 1249 O O . ALA A 1 177 ? -14.382 2.512 26.851 1.00 95.19 177 ALA A O 1
ATOM 1250 N N . ILE A 1 178 ? -16.477 1.905 27.372 1.00 95.25 178 ILE A N 1
ATOM 1251 C CA . ILE A 1 178 ? -17.160 3.097 26.856 1.00 95.25 178 ILE A CA 1
ATOM 1252 C C . ILE A 1 178 ? -17.777 3.838 28.041 1.00 95.25 178 ILE A C 1
ATOM 1254 O O . ILE A 1 178 ? -18.515 3.260 28.842 1.00 95.25 178 ILE A O 1
ATOM 1258 N N . ASP A 1 179 ? -17.455 5.122 28.161 1.00 94.88 179 ASP A N 1
ATOM 1259 C CA . ASP A 1 179 ? -17.841 5.962 29.287 1.00 94.88 179 ASP A CA 1
ATOM 1260 C C . ASP A 1 179 ? -19.364 6.102 29.417 1.00 94.88 179 ASP A C 1
ATOM 1262 O O . ASP A 1 179 ? -20.102 6.235 28.437 1.00 94.88 179 ASP A O 1
ATOM 1266 N N . GLN A 1 180 ? -19.829 6.168 30.664 1.00 91.75 180 GLN A N 1
ATOM 1267 C CA . GLN A 1 180 ? -21.245 6.286 31.007 1.00 91.75 180 GLN A CA 1
ATOM 1268 C C . GLN A 1 180 ? -21.961 7.476 30.355 1.00 91.75 180 GLN A C 1
ATOM 1270 O O . GLN A 1 180 ? -23.173 7.427 30.147 1.00 91.75 180 GLN A O 1
ATOM 1275 N N . SER A 1 181 ? -21.238 8.559 30.034 1.00 92.06 181 SER A N 1
ATOM 1276 C CA . SER A 1 181 ? -21.839 9.753 29.425 1.00 92.06 181 SER A CA 1
ATOM 1277 C C . SER A 1 181 ? -22.360 9.527 28.003 1.00 92.06 181 SER A C 1
ATOM 1279 O O . SER A 1 181 ? -23.140 10.348 27.520 1.00 92.06 181 SER A O 1
ATOM 1281 N N . VAL A 1 182 ? -21.991 8.415 27.357 1.00 91.56 182 VAL A N 1
ATOM 1282 C CA . VAL A 1 182 ? -22.511 8.014 26.040 1.00 91.56 182 VAL A CA 1
ATOM 1283 C C . VAL A 1 182 ? -23.927 7.419 26.147 1.00 91.56 182 VAL A C 1
ATOM 1285 O O . VAL A 1 182 ? -24.742 7.572 25.235 1.00 91.56 182 VAL A O 1
ATOM 1288 N N . PHE A 1 183 ? -24.278 6.817 27.290 1.00 90.19 183 PHE A N 1
ATOM 1289 C CA . PHE A 1 183 ? -25.540 6.098 27.502 1.00 90.19 183 PHE A CA 1
ATOM 1290 C C . PHE A 1 183 ? -26.532 6.922 28.336 1.00 90.19 183 PHE A C 1
ATOM 1292 O O . PHE A 1 183 ? -26.719 6.693 29.530 1.00 90.19 183 PHE A O 1
ATOM 1299 N N . THR A 1 184 ? -27.178 7.911 27.708 1.00 88.75 184 THR A N 1
ATOM 1300 C CA . THR A 1 184 ? -28.111 8.843 28.382 1.00 88.75 184 THR A CA 1
ATOM 1301 C C . THR A 1 184 ? -29.575 8.395 28.385 1.00 88.75 184 THR A C 1
ATOM 1303 O O . THR A 1 184 ? -30.388 8.971 29.106 1.00 88.75 184 THR A O 1
ATOM 1306 N N . THR A 1 185 ? -29.938 7.388 27.587 1.00 88.19 185 THR A N 1
ATOM 1307 C CA . THR A 1 185 ? -31.318 6.900 27.446 1.00 88.19 185 THR A CA 1
ATOM 1308 C C . THR A 1 185 ? -31.342 5.382 27.562 1.00 88.19 185 THR A C 1
ATOM 1310 O O . THR A 1 185 ? -30.489 4.706 27.004 1.00 88.19 185 THR A O 1
ATOM 1313 N N . ALA A 1 186 ? -32.326 4.823 28.266 1.00 89.56 186 ALA A N 1
ATOM 1314 C CA . ALA A 1 186 ? -32.491 3.375 28.332 1.00 89.56 186 ALA A CA 1
ATOM 1315 C C . ALA A 1 186 ? -33.058 2.861 26.999 1.00 89.56 186 ALA A C 1
ATOM 1317 O O . ALA A 1 186 ? -34.220 3.122 26.681 1.00 89.56 186 ALA A O 1
ATOM 1318 N N . LYS A 1 187 ? -32.224 2.172 26.218 1.00 88.38 187 LYS A N 1
ATOM 1319 C CA . LYS A 1 187 ? -32.574 1.516 24.953 1.00 88.38 187 LYS A CA 1
ATOM 1320 C C . LYS A 1 187 ? -31.489 0.509 24.566 1.00 88.38 187 LYS A C 1
ATOM 1322 O O . LYS A 1 187 ? -30.437 0.467 25.200 1.00 88.38 187 LYS A O 1
ATOM 1327 N N . ASP A 1 188 ? -31.729 -0.219 23.485 1.00 88.62 188 ASP A N 1
ATOM 1328 C CA . ASP A 1 188 ? -30.689 -0.994 22.816 1.00 88.62 188 ASP A CA 1
ATOM 1329 C C . ASP A 1 188 ? -29.784 -0.060 22.001 1.00 88.62 188 ASP A C 1
ATOM 1331 O O . ASP A 1 188 ? -30.262 0.851 21.316 1.00 88.62 188 ASP A O 1
ATOM 1335 N N . TYR A 1 189 ? -28.478 -0.293 22.095 1.00 86.75 189 TYR A N 1
ATOM 1336 C CA . TYR A 1 189 ? -27.440 0.461 21.401 1.00 86.75 189 TYR A CA 1
ATOM 1337 C C . TYR A 1 189 ? -26.694 -0.465 20.439 1.00 86.75 189 TYR A C 1
ATOM 1339 O O . TYR A 1 189 ? -26.372 -1.599 20.795 1.00 86.75 189 TYR A O 1
ATOM 1347 N N . THR A 1 190 ? -26.408 0.017 19.231 1.00 88.00 190 THR A N 1
ATOM 1348 C CA . THR A 1 190 ? -25.520 -0.677 18.281 1.00 88.00 190 THR A CA 1
AT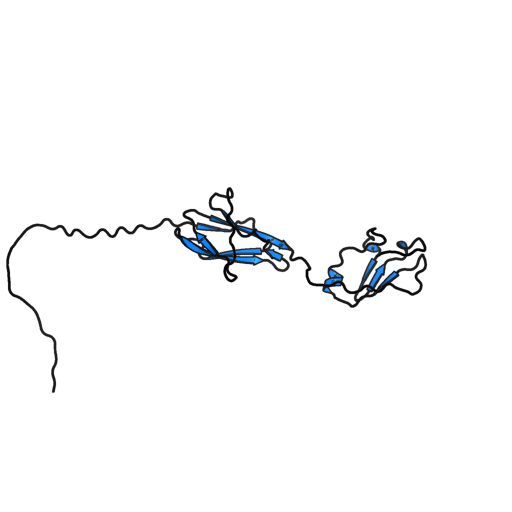OM 1349 C C . THR A 1 190 ? -24.117 -0.104 18.406 1.00 88.00 190 THR A C 1
ATOM 1351 O O . THR A 1 190 ? -23.974 1.118 18.392 1.00 88.00 190 THR A O 1
ATOM 1354 N N . ILE A 1 191 ? -23.100 -0.957 18.522 1.00 84.19 191 ILE A N 1
ATOM 1355 C CA . ILE A 1 191 ? -21.691 -0.552 18.633 1.00 84.19 191 ILE A CA 1
ATOM 1356 C C . ILE A 1 191 ? -20.894 -1.176 17.494 1.00 84.19 191 ILE A C 1
ATOM 1358 O O . ILE A 1 191 ? -21.129 -2.378 17.237 1.00 84.19 191 ILE A O 1
#

Nearest PDB structures (foldseek):
  7mqy-assembly1_A  TM=3.085E-01  e=1.160E-01  Danio rerio
  1hk6-assembly1_A  TM=6.232E-01  e=4.165E+00  Mus musculus
  5e4s-assembly1_A  TM=3.136E-01  e=1.016E+00  Mus musculus
  7mrs-assembly1_A  TM=2.800E-01  e=1.196E+00  Danio rerio

Mean predicted aligned error: 15.19 Å

Radius of gyration: 37.72 Å; Cα contacts (8 Å, |Δi|>4): 299; chains: 1; bounding box: 95×60×99 Å

Sequence (191 aa):
MILAMLCTMLPTAALATEGSSGAAAGVEATVTGATYSVTVDSAITGGTVAVEPASGTEGTVIKVTATPDSGKRLVANSLQYTADSGANYTEINAADGVYSFVLPAANVIVTAQFSELPAEGKTPPDLTADTTNNTVGQAMYLTFTDDEVWRNAVSSVSVDSSAVDSSKYTIEAGSIAIDQSVFTTAKDYTI